Protein AF-A0A6N7L5B5-F1 (afdb_monomer)

InterPro domains:
  IPR046259 Domain of unknown function DUF6292 [PF19809] (56-131)

Mean predicted aligned error: 10.48 Å

Structure (mmCIF, N/CA/C/O backbone):
data_AF-A0A6N7L5B5-F1
#
_entry.id   AF-A0A6N7L5B5-F1
#
loop_
_atom_site.group_PDB
_atom_site.id
_atom_site.type_symbol
_atom_site.label_atom_id
_atom_site.label_alt_id
_atom_site.label_comp_id
_atom_site.label_asym_id
_atom_site.label_entity_id
_atom_site.label_seq_id
_atom_site.pdbx_PDB_ins_code
_atom_site.Cartn_x
_atom_site.Cartn_y
_atom_site.Cartn_z
_atom_site.occupancy
_atom_site.B_iso_or_equiv
_atom_site.auth_seq_id
_atom_site.auth_comp_id
_atom_site.auth_asym_id
_atom_site.auth_atom_id
_atom_site.pdbx_PDB_model_num
ATOM 1 N N . MET A 1 1 ? 23.228 21.258 -22.295 1.00 48.50 1 MET A N 1
ATOM 2 C CA . MET A 1 1 ? 21.874 21.018 -22.836 1.00 48.50 1 MET A CA 1
ATOM 3 C C . MET A 1 1 ? 21.440 19.613 -22.448 1.00 48.50 1 MET A C 1
ATOM 5 O O . MET A 1 1 ? 20.350 19.487 -21.919 1.00 48.50 1 MET A O 1
ATOM 9 N N . ASP A 1 2 ? 22.347 18.637 -22.544 1.00 56.34 2 ASP A N 1
ATOM 10 C CA . ASP A 1 2 ? 22.162 17.243 -22.096 1.00 56.34 2 ASP A CA 1
ATOM 11 C C . ASP A 1 2 ? 21.763 17.099 -20.616 1.00 56.34 2 ASP A C 1
ATOM 13 O O . ASP A 1 2 ? 20.751 16.478 -20.330 1.00 56.34 2 ASP A O 1
ATOM 17 N N . HIS A 1 3 ? 22.407 17.816 -19.684 1.00 57.19 3 HIS A N 1
ATOM 18 C CA . HIS A 1 3 ? 22.020 17.772 -18.259 1.00 57.19 3 HIS A CA 1
ATOM 19 C C . HIS A 1 3 ? 20.550 18.121 -17.965 1.00 57.19 3 HIS A C 1
ATOM 21 O O . HIS A 1 3 ? 19.985 17.610 -17.007 1.00 57.19 3 HIS A O 1
ATOM 27 N N . ALA A 1 4 ? 19.930 18.995 -18.766 1.00 57.44 4 ALA A N 1
ATOM 28 C CA . ALA A 1 4 ? 18.535 19.385 -18.554 1.00 57.44 4 ALA A CA 1
ATOM 29 C C . ALA A 1 4 ? 17.544 18.355 -19.119 1.00 57.44 4 ALA A C 1
ATOM 31 O O . ALA A 1 4 ? 16.391 18.339 -18.705 1.00 57.44 4 ALA A O 1
ATOM 32 N N . VAL A 1 5 ? 17.968 17.529 -20.081 1.00 58.66 5 VAL A N 1
ATOM 33 C CA . VAL A 1 5 ? 17.165 16.413 -20.602 1.00 58.66 5 VAL A CA 1
ATOM 34 C C . VAL A 1 5 ? 17.218 15.256 -19.605 1.00 58.66 5 VAL A C 1
ATOM 36 O O . VAL A 1 5 ? 16.168 14.741 -19.232 1.00 58.66 5 VAL A O 1
ATOM 39 N N . ASP A 1 6 ? 18.407 14.962 -19.078 1.00 65.75 6 ASP A N 1
ATOM 40 C CA . ASP A 1 6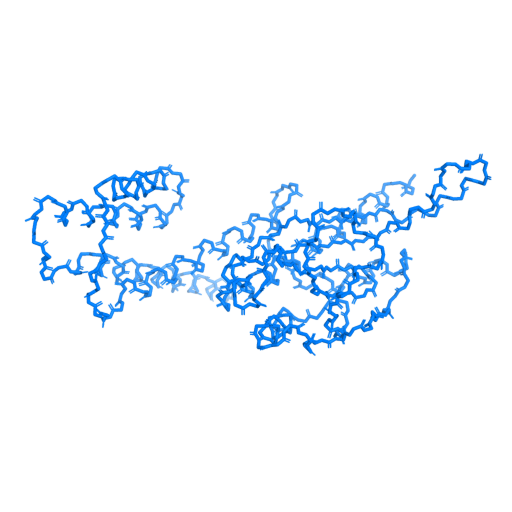 ? 18.630 13.897 -18.096 1.00 65.75 6 ASP A CA 1
ATOM 41 C C . ASP A 1 6 ? 17.861 14.146 -16.784 1.00 65.75 6 ASP A C 1
ATOM 43 O O . ASP A 1 6 ? 17.192 13.251 -16.272 1.00 65.75 6 ASP A O 1
ATOM 47 N N . GLU A 1 7 ? 17.865 15.384 -16.271 1.00 67.88 7 GLU A N 1
ATOM 48 C CA . GLU A 1 7 ? 17.119 15.750 -15.053 1.00 67.88 7 GLU A CA 1
ATOM 49 C C . GLU A 1 7 ? 15.593 15.618 -15.245 1.00 67.88 7 GLU A C 1
ATOM 51 O O . GLU A 1 7 ? 14.856 15.238 -14.331 1.00 67.88 7 GLU A O 1
ATOM 56 N N . VAL A 1 8 ? 15.094 15.905 -16.451 1.00 73.38 8 VAL A N 1
ATOM 57 C CA . VAL A 1 8 ? 13.669 15.753 -16.783 1.00 73.38 8 VAL A CA 1
ATOM 58 C C . VAL A 1 8 ? 13.282 14.278 -16.880 1.00 73.38 8 VAL A C 1
ATOM 60 O O . VAL A 1 8 ? 12.181 13.913 -16.454 1.00 73.38 8 VAL A O 1
ATOM 63 N N . GLU A 1 9 ? 14.158 13.428 -17.413 1.00 78.69 9 GLU A N 1
ATOM 64 C CA . GLU A 1 9 ? 13.944 11.980 -17.473 1.00 78.69 9 GLU A CA 1
ATOM 65 C C . GLU A 1 9 ? 13.972 11.344 -16.080 1.00 78.69 9 GLU A C 1
ATOM 67 O O . GLU A 1 9 ? 13.043 10.606 -15.748 1.00 78.69 9 GLU A O 1
ATOM 72 N N . GLU A 1 10 ? 14.931 11.710 -15.225 1.00 81.44 10 GLU A N 1
ATOM 73 C CA . GLU A 1 10 ? 15.027 11.247 -13.832 1.00 81.44 10 GLU A CA 1
ATOM 74 C C . GLU A 1 10 ? 13.756 11.586 -13.038 1.00 81.44 10 GLU A C 1
ATOM 76 O O . GLU A 1 10 ? 13.106 10.710 -12.455 1.00 81.44 10 GLU A O 1
ATOM 81 N N . GLN A 1 11 ? 13.326 12.851 -13.085 1.00 83.69 11 GLN A N 1
ATOM 82 C CA . GLN A 1 11 ? 12.102 13.292 -12.413 1.00 83.69 11 GLN A CA 1
ATOM 83 C C . GLN A 1 11 ? 10.856 12.598 -12.978 1.00 83.69 11 GLN A C 1
ATOM 85 O O . GLN A 1 11 ? 9.912 12.301 -12.238 1.00 83.69 11 GLN A O 1
ATOM 90 N N . SER A 1 12 ? 10.828 12.328 -14.285 1.00 86.94 12 SER A N 1
ATOM 91 C CA . SER A 1 12 ? 9.723 11.612 -14.930 1.00 86.94 12 SER A CA 1
ATOM 92 C C . SER A 1 12 ? 9.682 10.142 -14.515 1.00 86.94 12 SER A C 1
ATOM 94 O O . SER A 1 12 ? 8.598 9.616 -14.237 1.00 86.94 12 SER A O 1
ATOM 96 N N . LEU A 1 13 ? 10.840 9.495 -14.406 1.00 88.12 13 LEU A N 1
ATOM 97 C CA . LEU A 1 13 ? 10.979 8.115 -13.961 1.00 88.12 13 LEU A CA 1
ATOM 98 C C . LEU A 1 13 ? 10.587 7.972 -12.490 1.00 88.12 13 LEU A C 1
ATOM 100 O O . LEU A 1 13 ? 9.681 7.198 -12.182 1.00 88.12 13 LEU A O 1
ATOM 104 N N . GLN A 1 14 ? 11.153 8.792 -11.599 1.00 89.69 14 GLN A N 1
ATOM 105 C CA . GLN A 1 14 ? 10.792 8.797 -10.178 1.00 89.69 14 GLN A CA 1
ATOM 106 C C . GLN A 1 14 ? 9.287 9.024 -9.989 1.00 89.69 14 GLN A C 1
ATOM 108 O O . GLN A 1 14 ? 8.627 8.344 -9.200 1.00 89.69 14 GLN A O 1
ATOM 113 N N . ARG A 1 15 ? 8.710 9.968 -10.740 1.00 89.88 15 ARG A N 1
ATOM 114 C CA . ARG A 1 15 ? 7.282 10.284 -10.657 1.00 89.88 15 ARG A CA 1
ATOM 115 C C . ARG A 1 15 ? 6.403 9.136 -11.134 1.00 89.88 15 ARG A C 1
ATOM 117 O O . ARG A 1 15 ? 5.449 8.790 -10.439 1.00 89.88 15 ARG A O 1
ATOM 124 N N . THR A 1 16 ? 6.671 8.579 -12.313 1.00 92.25 16 THR A N 1
ATOM 125 C CA . THR A 1 16 ? 5.865 7.481 -12.874 1.00 92.25 16 THR A CA 1
ATOM 126 C C . THR A 1 16 ? 5.987 6.214 -12.034 1.00 92.25 16 THR A C 1
ATOM 128 O O . THR A 1 16 ? 4.963 5.612 -11.703 1.00 92.25 16 THR A O 1
ATOM 131 N N . LEU A 1 17 ? 7.198 5.880 -11.578 1.00 93.69 17 LEU A N 1
ATOM 132 C CA . LEU A 1 17 ? 7.432 4.795 -10.629 1.00 93.69 17 LEU A CA 1
ATOM 133 C C . LEU A 1 17 ? 6.695 5.031 -9.309 1.00 93.69 17 LEU A C 1
ATOM 135 O O . LEU A 1 17 ? 6.039 4.124 -8.806 1.00 93.69 17 LEU A O 1
ATOM 139 N N . GLY A 1 18 ? 6.726 6.251 -8.774 1.00 93.62 18 GLY A N 1
ATOM 140 C CA . GLY A 1 18 ? 6.022 6.594 -7.541 1.00 93.62 18 GLY A CA 1
ATOM 141 C C . GLY A 1 18 ? 4.514 6.361 -7.625 1.00 93.62 18 GLY A C 1
ATOM 142 O O . GLY A 1 18 ? 3.915 5.831 -6.687 1.00 93.62 18 GLY A O 1
ATOM 143 N N . TYR A 1 19 ? 3.890 6.692 -8.759 1.00 94.50 19 TYR A N 1
ATOM 144 C CA . TYR A 1 19 ? 2.472 6.397 -8.989 1.00 94.50 19 TYR A CA 1
ATOM 145 C C . TYR A 1 19 ? 2.194 4.906 -9.183 1.00 94.50 19 TYR A C 1
ATOM 147 O O . TYR A 1 19 ? 1.193 4.409 -8.665 1.00 94.50 19 TYR A O 1
ATOM 155 N N . TYR A 1 20 ? 3.081 4.173 -9.854 1.00 95.81 20 TYR A N 1
ATOM 156 C CA . TYR A 1 20 ? 2.967 2.721 -9.955 1.00 95.81 20 TYR A CA 1
ATOM 157 C C . TYR A 1 20 ? 3.092 2.035 -8.584 1.00 95.81 20 TYR A C 1
ATOM 159 O O . TYR A 1 20 ? 2.220 1.249 -8.208 1.00 95.81 20 TYR A O 1
ATOM 167 N N . ALA A 1 21 ? 4.096 2.401 -7.783 1.00 96.25 21 ALA A N 1
ATOM 168 C CA . ALA A 1 21 ? 4.267 1.929 -6.410 1.00 96.25 21 ALA A CA 1
ATOM 169 C C . ALA A 1 21 ? 3.055 2.285 -5.534 1.00 96.25 21 ALA A C 1
ATOM 171 O O . ALA A 1 21 ? 2.583 1.454 -4.760 1.00 96.25 21 ALA A O 1
ATOM 172 N N . ALA A 1 22 ? 2.484 3.485 -5.698 1.00 94.88 22 ALA A N 1
ATOM 173 C CA . ALA A 1 22 ? 1.239 3.866 -5.036 1.00 94.88 22 ALA A CA 1
ATOM 174 C C . ALA A 1 22 ? 0.050 2.995 -5.472 1.00 94.88 22 ALA A C 1
ATOM 176 O O . ALA A 1 22 ? -0.745 2.603 -4.620 1.00 94.88 22 ALA A O 1
ATOM 177 N N . ALA A 1 23 ? -0.071 2.645 -6.755 1.00 95.38 23 ALA A N 1
ATOM 178 C CA . ALA A 1 23 ? -1.121 1.752 -7.246 1.00 95.38 23 ALA A CA 1
ATOM 179 C C . ALA A 1 23 ? -0.977 0.324 -6.684 1.00 95.38 23 ALA A C 1
ATOM 181 O O . ALA A 1 23 ? -1.969 -0.286 -6.281 1.00 95.38 23 ALA A O 1
ATOM 182 N N . VAL A 1 24 ? 0.254 -0.191 -6.593 1.00 96.88 24 VAL A N 1
ATOM 183 C CA . VAL A 1 24 ? 0.561 -1.467 -5.923 1.00 96.88 24 VAL A CA 1
ATOM 184 C C . VAL A 1 24 ? 0.205 -1.396 -4.438 1.00 96.88 24 VAL A C 1
ATOM 186 O O . VAL A 1 24 ? -0.520 -2.256 -3.940 1.00 96.88 24 VAL A O 1
ATOM 189 N N . ALA A 1 25 ? 0.624 -0.338 -3.740 1.00 95.81 25 ALA A N 1
ATOM 190 C CA . ALA A 1 25 ? 0.310 -0.136 -2.329 1.00 95.81 25 ALA A CA 1
ATOM 191 C C . ALA A 1 25 ? -1.204 -0.069 -2.071 1.00 95.81 25 ALA A C 1
ATOM 193 O O . ALA A 1 25 ? -1.705 -0.675 -1.126 1.00 95.81 25 ALA A O 1
ATOM 194 N N . GLN A 1 26 ? -1.958 0.621 -2.930 1.00 93.75 26 GLN A N 1
ATOM 195 C CA . GLN A 1 26 ? -3.420 0.669 -2.856 1.00 93.75 26 GLN A CA 1
ATOM 196 C C . GLN A 1 26 ? -4.051 -0.716 -3.025 1.00 93.75 26 GLN A C 1
ATOM 198 O O . GLN A 1 26 ? -4.973 -1.061 -2.283 1.00 93.75 26 GLN A O 1
ATOM 203 N N . ALA A 1 27 ? -3.556 -1.512 -3.975 1.00 94.75 27 ALA A N 1
ATOM 204 C CA . ALA A 1 27 ? -4.034 -2.873 -4.188 1.00 94.75 27 ALA A CA 1
ATOM 205 C C . ALA A 1 27 ? -3.749 -3.769 -2.968 1.00 94.75 27 ALA A C 1
ATOM 207 O O . ALA A 1 27 ? -4.625 -4.521 -2.551 1.00 94.75 27 ALA A O 1
ATOM 208 N N . LEU A 1 28 ? -2.581 -3.620 -2.337 1.00 94.81 28 LEU A N 1
ATOM 209 C CA . LEU A 1 28 ? -2.221 -4.340 -1.110 1.00 94.81 28 LEU A CA 1
ATOM 210 C C . LEU A 1 28 ? -3.098 -3.938 0.086 1.00 94.81 28 LEU A C 1
ATOM 212 O O . LEU A 1 28 ? -3.609 -4.806 0.789 1.00 94.81 28 LEU A O 1
ATOM 216 N N . ILE A 1 29 ? -3.356 -2.639 0.280 1.00 92.44 29 ILE A N 1
ATOM 217 C CA . ILE A 1 29 ? -4.238 -2.138 1.355 1.00 92.44 29 ILE A CA 1
ATOM 218 C C . ILE A 1 29 ? -5.662 -2.681 1.202 1.00 92.44 29 ILE A C 1
ATOM 220 O O . ILE A 1 29 ? -6.321 -3.008 2.202 1.00 92.44 29 ILE A O 1
ATOM 224 N N . ARG A 1 30 ? -6.142 -2.775 -0.045 1.00 90.81 30 ARG A N 1
ATOM 225 C CA . ARG A 1 30 ? -7.450 -3.348 -0.373 1.00 90.81 30 ARG A CA 1
ATOM 226 C C . ARG A 1 30 ? -7.544 -4.819 0.044 1.00 90.81 30 ARG A C 1
ATOM 228 O O . ARG A 1 30 ? -8.571 -5.186 0.608 1.00 90.81 30 ARG A O 1
ATOM 235 N N . ASP A 1 31 ? -6.471 -5.588 -0.128 1.00 89.62 31 ASP A N 1
ATOM 236 C CA . ASP A 1 31 ? -6.339 -6.988 0.315 1.00 89.62 31 ASP A CA 1
ATOM 237 C C . ASP A 1 31 ? -5.852 -7.124 1.773 1.00 89.62 31 ASP A C 1
ATOM 239 O O . ASP A 1 31 ? -5.326 -8.150 2.197 1.00 89.62 31 ASP A O 1
ATOM 243 N N . GLU A 1 32 ? -6.064 -6.076 2.575 1.00 88.44 32 GLU A N 1
ATOM 244 C CA . GLU A 1 32 ? -5.794 -6.042 4.019 1.00 88.44 32 GLU A CA 1
ATOM 245 C C . GLU A 1 32 ? -4.316 -6.179 4.412 1.00 88.44 32 GLU A C 1
ATOM 247 O O . GLU A 1 32 ? -3.990 -6.381 5.584 1.00 88.44 32 GLU A O 1
ATOM 252 N N . VAL A 1 33 ? -3.404 -5.977 3.462 1.00 91.06 33 VAL A N 1
ATOM 253 C CA . VAL A 1 33 ? -1.970 -5.895 3.728 1.00 91.06 33 VAL A CA 1
ATOM 254 C C . VAL A 1 33 ? -1.609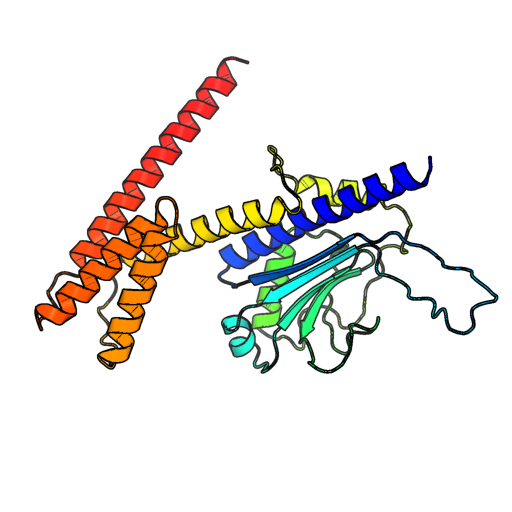 -4.439 4.008 1.00 91.06 33 VAL A C 1
ATOM 256 O O . VAL A 1 33 ? -1.669 -3.574 3.136 1.00 91.06 33 VAL A O 1
ATOM 259 N N . SER A 1 34 ? -1.236 -4.145 5.255 1.00 89.62 34 SER A N 1
ATOM 260 C CA . SER A 1 34 ? -0.704 -2.827 5.612 1.00 89.62 34 SER A CA 1
ATOM 261 C C . SER A 1 34 ? 0.653 -2.628 4.949 1.00 89.62 34 SER A C 1
ATOM 263 O O . SER A 1 34 ? 1.520 -3.488 5.089 1.00 89.62 34 SER A O 1
ATOM 265 N N . VAL A 1 35 ? 0.849 -1.486 4.295 1.00 92.12 35 VAL A N 1
ATOM 266 C CA . VAL A 1 35 ? 2.098 -1.156 3.601 1.00 92.12 35 VAL A CA 1
ATOM 267 C C . VAL A 1 35 ? 2.483 0.307 3.774 1.00 92.12 35 VAL A C 1
ATOM 269 O O . VAL A 1 35 ? 1.620 1.176 3.923 1.00 92.12 35 VAL A O 1
ATOM 272 N N . GLU A 1 36 ? 3.782 0.567 3.711 1.00 90.44 36 GLU A N 1
ATOM 273 C CA . GLU A 1 36 ? 4.383 1.897 3.700 1.00 90.44 36 GLU A CA 1
ATOM 274 C C . GLU A 1 36 ? 5.357 1.996 2.527 1.00 90.44 36 GLU A C 1
ATOM 276 O O . GLU A 1 36 ? 6.193 1.117 2.352 1.00 90.44 36 GLU A O 1
ATOM 281 N N . ILE A 1 37 ? 5.257 3.058 1.723 1.00 89.06 37 ILE A N 1
ATOM 282 C CA . ILE A 1 37 ? 6.273 3.355 0.708 1.00 89.06 37 ILE A CA 1
ATOM 283 C C . ILE A 1 37 ? 7.440 4.029 1.424 1.00 89.06 37 ILE A C 1
ATOM 285 O O . ILE A 1 37 ? 7.312 5.180 1.841 1.00 89.06 37 ILE A O 1
ATOM 289 N N . ALA A 1 38 ? 8.548 3.309 1.557 1.00 86.44 38 ALA A N 1
ATOM 290 C CA . ALA A 1 38 ? 9.758 3.799 2.203 1.00 86.44 38 ALA A CA 1
ATOM 291 C C . ALA A 1 38 ? 10.587 4.652 1.245 1.00 86.44 38 ALA A C 1
ATOM 293 O O . ALA A 1 38 ? 11.037 5.746 1.585 1.00 86.44 38 ALA A O 1
ATOM 294 N N . GLU A 1 39 ? 10.735 4.161 0.018 1.00 86.12 39 GLU A N 1
ATOM 295 C CA . GLU A 1 39 ? 11.677 4.704 -0.944 1.00 86.12 39 GLU A CA 1
ATOM 296 C C . GLU A 1 39 ? 11.096 4.642 -2.356 1.00 86.12 39 GLU A C 1
ATOM 298 O O . GLU A 1 39 ? 10.446 3.666 -2.731 1.00 86.12 39 GLU A O 1
ATOM 303 N N . VAL A 1 40 ? 11.305 5.718 -3.114 1.00 87.75 40 VAL A N 1
ATOM 304 C CA . VAL A 1 40 ? 11.090 5.791 -4.563 1.00 87.75 40 VAL A CA 1
ATOM 305 C C . VAL A 1 40 ? 12.155 6.728 -5.105 1.00 87.75 40 VAL A C 1
ATOM 307 O O . VAL A 1 40 ? 12.112 7.939 -4.852 1.00 87.75 40 VAL A O 1
ATOM 310 N N . GLU A 1 41 ? 13.089 6.170 -5.854 1.00 85.06 41 GLU A N 1
ATOM 311 C CA . GLU A 1 41 ? 14.216 6.891 -6.427 1.00 85.06 41 GLU A CA 1
ATOM 312 C C . GLU A 1 41 ? 14.302 6.598 -7.922 1.00 85.06 41 GLU A C 1
ATOM 314 O O . GLU A 1 41 ? 14.059 5.476 -8.365 1.00 85.06 41 GLU A O 1
ATOM 319 N N . GLY A 1 42 ? 14.590 7.643 -8.690 1.00 76.25 42 GLY A N 1
ATOM 320 C CA . GLY A 1 42 ? 15.119 7.535 -10.040 1.00 76.25 42 GLY A CA 1
ATOM 321 C C . GLY A 1 42 ? 16.518 8.124 -9.976 1.00 76.25 42 GLY A C 1
ATOM 322 O O . GLY A 1 42 ? 16.680 9.194 -9.399 1.00 76.25 42 GLY A O 1
ATOM 323 N N . HIS A 1 43 ? 17.497 7.407 -10.503 1.00 71.31 43 HIS A N 1
ATOM 324 C CA . HIS A 1 43 ? 18.890 7.819 -10.553 1.00 71.31 43 HIS A CA 1
ATOM 325 C C . HIS A 1 43 ? 19.311 7.967 -12.004 1.00 71.31 43 HIS A C 1
ATOM 327 O O . HIS A 1 43 ? 18.896 7.202 -12.880 1.00 71.31 43 HIS A O 1
ATOM 333 N N . ARG A 1 44 ? 20.189 8.933 -12.258 1.00 64.25 44 ARG A N 1
ATOM 334 C CA . ARG A 1 44 ? 20.924 8.972 -13.514 1.00 64.25 44 ARG A CA 1
ATOM 335 C C . ARG A 1 44 ? 21.849 7.758 -13.567 1.00 64.25 44 ARG A C 1
ATOM 337 O O . ARG A 1 44 ? 22.628 7.534 -12.648 1.00 64.25 44 ARG A O 1
ATOM 344 N N . PHE A 1 45 ? 21.800 7.010 -14.664 1.00 60.56 45 PHE A N 1
ATOM 345 C CA . PHE A 1 45 ? 22.837 6.026 -14.941 1.00 60.56 45 PHE A CA 1
ATOM 346 C C . PHE A 1 45 ? 24.093 6.770 -15.415 1.00 60.56 45 PHE A C 1
ATOM 348 O O . PHE A 1 45 ? 24.103 7.342 -16.507 1.00 60.56 45 PHE A O 1
ATOM 355 N N . THR A 1 46 ? 25.123 6.820 -14.577 1.00 53.88 46 THR A N 1
ATOM 356 C CA . THR A 1 46 ? 26.465 7.273 -14.955 1.00 53.88 46 THR A CA 1
ATOM 357 C C . THR A 1 46 ? 27.414 6.092 -14.849 1.00 53.88 46 THR A C 1
ATOM 359 O O . THR A 1 46 ? 27.674 5.600 -13.755 1.00 53.88 46 THR A O 1
ATOM 362 N N . GLU A 1 47 ? 27.935 5.640 -15.988 1.00 53.94 47 GLU A N 1
ATOM 363 C CA . GLU A 1 47 ? 29.194 4.901 -16.011 1.00 53.94 47 GLU A CA 1
ATOM 364 C C . GLU A 1 47 ? 30.276 5.929 -15.661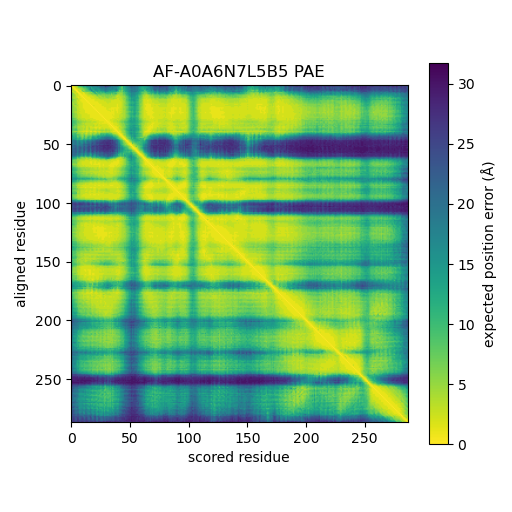 1.00 53.94 47 GLU A C 1
ATOM 366 O O . GLU A 1 47 ? 30.748 6.648 -16.541 1.00 53.94 47 GLU A O 1
ATOM 371 N N . ASP A 1 48 ? 30.591 6.110 -14.375 1.00 47.78 48 ASP A N 1
ATOM 372 C CA . ASP A 1 48 ? 31.764 6.901 -13.992 1.00 47.78 48 ASP A CA 1
ATOM 373 C C . ASP A 1 48 ? 33.015 6.113 -14.413 1.00 47.78 48 ASP A C 1
ATOM 375 O O . ASP A 1 48 ? 33.592 5.333 -13.660 1.00 47.78 48 ASP A O 1
ATOM 379 N N . GLU A 1 49 ? 33.410 6.288 -15.673 1.00 46.22 49 GLU A N 1
ATOM 380 C CA . GLU A 1 49 ? 34.734 5.946 -16.177 1.00 46.22 49 GLU A CA 1
ATOM 381 C C . GLU A 1 49 ? 35.708 7.070 -15.781 1.00 46.22 49 GLU A C 1
ATOM 383 O O . GLU A 1 49 ? 36.176 7.815 -16.643 1.00 46.22 49 GLU A O 1
ATOM 388 N N . ASP A 1 50 ? 36.012 7.236 -14.489 1.00 50.97 50 ASP A N 1
ATOM 389 C CA . ASP A 1 50 ? 37.252 7.926 -14.108 1.00 50.97 50 ASP A CA 1
ATOM 390 C C . ASP A 1 50 ? 38.347 6.869 -13.890 1.00 50.97 50 ASP A C 1
ATOM 392 O O . ASP A 1 50 ? 38.426 6.266 -12.817 1.00 50.97 50 ASP A O 1
ATOM 396 N N . PRO A 1 51 ? 39.170 6.567 -14.913 1.00 51.72 51 PRO A N 1
ATOM 397 C CA . PRO A 1 51 ? 40.188 5.525 -14.823 1.00 51.72 51 PRO A CA 1
ATOM 398 C C . PRO A 1 51 ? 41.319 5.857 -13.834 1.00 51.72 51 PRO A C 1
ATOM 400 O O . PRO A 1 51 ? 42.135 4.974 -13.565 1.00 51.72 51 PRO A O 1
ATOM 403 N N . ASP A 1 52 ? 41.383 7.089 -13.311 1.00 57.09 52 ASP A N 1
ATOM 404 C CA . ASP A 1 52 ? 42.430 7.551 -12.392 1.00 57.09 52 ASP A CA 1
ATOM 405 C C . ASP A 1 52 ? 41.987 7.578 -10.910 1.00 57.09 52 ASP A C 1
ATOM 407 O O . ASP A 1 52 ? 42.823 7.819 -10.031 1.00 57.09 52 ASP A O 1
ATOM 411 N N . ASP A 1 53 ? 40.714 7.300 -10.596 1.00 54.50 53 ASP A N 1
ATOM 412 C CA . ASP A 1 53 ? 40.218 7.244 -9.215 1.00 54.50 53 ASP A CA 1
ATOM 413 C C . ASP A 1 53 ? 40.113 5.789 -8.716 1.00 54.50 53 ASP A C 1
ATOM 415 O O . ASP A 1 53 ? 39.077 5.137 -8.815 1.00 54.50 53 ASP A O 1
ATOM 419 N N . GLU A 1 54 ? 41.198 5.270 -8.123 1.00 48.34 54 GLU A N 1
ATOM 420 C CA . GLU A 1 54 ? 41.245 3.941 -7.473 1.00 48.34 54 GLU A CA 1
ATOM 421 C C . GLU A 1 54 ? 40.273 3.798 -6.275 1.00 48.34 54 GLU A C 1
ATOM 423 O O . GLU A 1 54 ? 40.135 2.707 -5.714 1.00 48.34 54 GLU A O 1
ATOM 428 N N . THR A 1 55 ? 39.602 4.882 -5.867 1.00 47.38 55 THR A N 1
ATOM 429 C CA . THR A 1 55 ? 38.546 4.898 -4.843 1.00 47.38 55 THR A CA 1
ATOM 430 C C . THR A 1 55 ? 37.135 5.049 -5.407 1.00 47.38 55 THR A C 1
ATOM 432 O O . THR A 1 55 ? 36.179 4.845 -4.654 1.00 47.38 55 THR A O 1
ATOM 435 N N . SER A 1 56 ? 36.993 5.334 -6.705 1.00 42.66 56 SER A N 1
ATOM 436 C CA . SER A 1 56 ? 35.716 5.277 -7.411 1.00 42.66 56 SER A CA 1
ATOM 437 C C . SER A 1 56 ? 35.361 3.810 -7.636 1.00 42.66 56 SER A C 1
ATOM 439 O O . SER A 1 56 ? 35.691 3.179 -8.642 1.00 42.66 56 SER A O 1
ATOM 441 N N . LEU A 1 57 ? 34.737 3.207 -6.625 1.00 41.69 57 LEU A N 1
ATOM 442 C CA . LEU A 1 57 ? 33.972 1.993 -6.850 1.00 41.69 57 LEU A CA 1
ATOM 443 C C . LEU A 1 57 ? 32.940 2.345 -7.921 1.00 41.69 57 LEU A C 1
ATOM 445 O O . LEU A 1 57 ? 32.205 3.314 -7.754 1.00 41.69 57 LEU A O 1
ATOM 449 N N . ILE A 1 58 ? 32.902 1.565 -9.002 1.00 42.97 58 ILE A N 1
ATOM 450 C CA . ILE A 1 58 ? 31.797 1.563 -9.961 1.00 42.97 58 ILE A CA 1
ATOM 451 C C . ILE A 1 58 ? 30.548 1.190 -9.152 1.00 42.97 58 ILE A C 1
ATOM 453 O O . ILE A 1 58 ? 30.201 0.017 -9.020 1.00 42.97 58 ILE A O 1
ATOM 457 N N . GLU A 1 59 ? 29.920 2.169 -8.509 1.00 45.00 59 GLU A N 1
ATOM 458 C CA . GLU A 1 59 ? 28.630 2.001 -7.872 1.00 45.00 59 GLU A CA 1
ATOM 459 C C . GLU A 1 59 ? 27.647 1.922 -9.035 1.00 45.00 59 GLU A C 1
ATOM 461 O O . GLU A 1 59 ? 27.245 2.927 -9.617 1.00 45.00 59 GLU A O 1
ATOM 466 N N . VAL A 1 60 ? 27.335 0.695 -9.457 1.00 46.16 60 VAL A N 1
ATOM 467 C CA . VAL A 1 60 ? 26.254 0.426 -10.403 1.00 46.16 60 VAL A CA 1
ATOM 468 C C . VAL A 1 60 ? 24.963 0.825 -9.695 1.00 46.16 60 VAL A C 1
ATOM 470 O O . VAL A 1 60 ? 24.316 0.029 -9.017 1.00 46.16 60 VAL A O 1
ATOM 473 N N . PHE A 1 61 ? 24.621 2.106 -9.779 1.00 55.28 61 PHE A N 1
ATOM 474 C CA . PHE A 1 61 ? 23.386 2.618 -9.221 1.00 55.28 61 PHE A CA 1
ATOM 475 C C . PHE A 1 61 ? 22.217 2.011 -9.995 1.00 55.28 61 PHE A C 1
ATOM 477 O O . PHE A 1 61 ? 22.145 2.080 -11.227 1.00 55.28 61 PHE A O 1
ATOM 484 N N . GLU A 1 62 ? 21.278 1.407 -9.269 1.00 66.81 62 GLU A N 1
ATOM 485 C CA . GLU A 1 62 ? 19.990 1.018 -9.830 1.00 66.81 62 GLU A CA 1
ATOM 486 C C . GLU A 1 62 ? 19.314 2.276 -10.400 1.00 66.81 62 GLU A C 1
ATOM 488 O O . GLU A 1 62 ? 18.929 3.170 -9.653 1.00 66.81 62 GLU A O 1
ATOM 493 N N . GLU A 1 63 ? 19.157 2.347 -11.726 1.00 77.38 63 GLU A N 1
ATOM 494 C CA . GLU A 1 63 ? 18.572 3.500 -12.442 1.00 77.38 63 GLU A CA 1
ATOM 495 C C . GLU A 1 63 ? 17.217 3.942 -11.866 1.00 77.38 63 GLU A C 1
ATOM 497 O O . GLU A 1 63 ? 16.845 5.110 -11.924 1.00 77.38 63 GLU A O 1
ATOM 502 N N . ALA A 1 64 ? 16.457 3.014 -11.291 1.00 85.06 64 ALA A N 1
ATOM 503 C CA . ALA A 1 64 ? 15.329 3.352 -10.446 1.00 85.06 64 ALA A CA 1
ATOM 504 C C . ALA A 1 64 ? 15.014 2.215 -9.483 1.00 85.06 64 ALA A C 1
ATOM 506 O O . ALA A 1 64 ? 15.081 1.039 -9.861 1.00 85.06 64 ALA A O 1
ATOM 507 N N . LYS A 1 65 ? 14.588 2.588 -8.276 1.00 90.06 65 LYS A N 1
ATOM 508 C CA . LYS A 1 65 ? 14.178 1.653 -7.231 1.00 90.06 65 LYS A CA 1
ATOM 509 C C . LYS A 1 65 ? 12.956 2.134 -6.466 1.00 90.06 65 LYS A C 1
ATOM 511 O O . LYS A 1 65 ? 12.727 3.335 -6.296 1.00 90.06 65 LYS A O 1
ATOM 516 N N . ALA A 1 66 ? 12.166 1.185 -5.983 1.00 91.94 66 ALA A N 1
ATOM 517 C CA . ALA A 1 66 ? 11.102 1.453 -5.027 1.00 91.94 66 ALA A CA 1
ATOM 518 C C . ALA A 1 66 ? 11.071 0.386 -3.935 1.00 91.94 66 ALA A C 1
ATOM 520 O O . ALA A 1 66 ? 11.226 -0.799 -4.217 1.00 91.94 66 ALA A O 1
ATOM 521 N N . VAL A 1 67 ? 10.813 0.804 -2.696 1.00 93.19 67 VAL A N 1
ATOM 522 C CA . VAL A 1 67 ? 10.723 -0.091 -1.538 1.00 93.19 67 VAL A CA 1
ATOM 523 C C . VAL A 1 67 ? 9.408 0.136 -0.806 1.00 93.19 67 VAL A C 1
ATOM 525 O O . VAL A 1 67 ? 9.062 1.263 -0.435 1.00 93.19 67 VAL A O 1
ATOM 528 N N . LEU A 1 68 ? 8.670 -0.953 -0.584 1.00 95.06 68 LEU A N 1
ATOM 529 C CA . LEU A 1 68 ? 7.456 -0.980 0.219 1.00 95.06 68 LEU A CA 1
ATOM 530 C C . LEU A 1 68 ? 7.654 -1.887 1.423 1.00 95.06 68 LEU A C 1
ATOM 532 O O . LEU A 1 68 ? 7.766 -3.102 1.275 1.00 95.06 68 LEU A O 1
ATOM 536 N N . TYR A 1 69 ? 7.595 -1.322 2.621 1.00 93.81 69 TYR A N 1
ATOM 537 C CA . TYR A 1 69 ? 7.574 -2.124 3.830 1.00 93.81 69 TYR A CA 1
ATOM 538 C C . TYR A 1 69 ? 6.198 -2.727 4.064 1.00 93.81 69 TYR A C 1
ATOM 540 O O . TYR A 1 69 ? 5.180 -2.031 4.052 1.00 93.81 69 TYR A O 1
ATOM 548 N N . LEU A 1 70 ? 6.180 -4.029 4.332 1.00 93.44 70 LEU A N 1
ATOM 549 C CA . LEU A 1 70 ? 4.991 -4.765 4.721 1.00 93.44 70 LEU A CA 1
ATOM 550 C C . LEU A 1 70 ? 4.814 -4.669 6.244 1.00 93.44 70 LEU A C 1
ATOM 552 O O . LEU A 1 70 ? 5.764 -4.740 7.026 1.00 93.44 70 LEU A O 1
ATOM 556 N N . GLY A 1 71 ? 3.575 -4.466 6.685 1.00 89.69 71 GLY A N 1
ATOM 557 C CA . GLY A 1 71 ? 3.265 -4.183 8.083 1.00 89.69 71 GLY A CA 1
ATOM 558 C C . GLY A 1 71 ? 3.556 -5.350 9.031 1.00 89.69 71 GLY A C 1
ATOM 559 O O . GLY A 1 71 ? 3.634 -6.512 8.639 1.00 89.69 71 GLY A O 1
ATOM 560 N N . ARG A 1 72 ? 3.617 -5.056 10.335 1.00 87.56 72 ARG A N 1
ATOM 561 C CA . ARG A 1 72 ? 3.919 -6.051 11.387 1.00 87.56 72 ARG A CA 1
ATOM 562 C C . ARG A 1 72 ? 2.981 -7.260 11.407 1.00 87.56 72 ARG A C 1
ATOM 564 O O . ARG A 1 72 ? 3.376 -8.336 11.839 1.00 87.56 72 ARG A O 1
ATOM 571 N N . GLU A 1 73 ? 1.731 -7.093 10.982 1.00 87.56 73 GLU A N 1
ATOM 572 C CA . GLU A 1 73 ? 0.787 -8.209 10.845 1.00 87.56 73 GLU A CA 1
ATOM 573 C C . GLU A 1 73 ? 1.276 -9.229 9.814 1.00 87.56 73 GLU A C 1
ATOM 575 O O . GLU A 1 73 ? 1.263 -10.427 10.086 1.00 87.56 73 GLU A O 1
ATOM 580 N N . PHE A 1 74 ? 1.768 -8.749 8.671 1.00 90.44 74 PHE A N 1
ATOM 581 C CA . PHE A 1 74 ? 2.363 -9.592 7.644 1.00 90.44 74 PHE A CA 1
ATOM 582 C C . PHE A 1 74 ? 3.594 -10.311 8.200 1.00 90.44 74 PHE A C 1
ATOM 584 O O . PHE A 1 74 ? 3.654 -11.534 8.135 1.00 90.44 74 PHE A O 1
ATOM 591 N N . ALA A 1 75 ? 4.511 -9.567 8.835 1.00 89.56 75 ALA A N 1
ATOM 592 C CA . ALA A 1 75 ? 5.729 -10.114 9.439 1.00 89.56 75 ALA A CA 1
ATOM 593 C C . ALA A 1 75 ? 5.446 -11.275 10.405 1.00 89.56 75 ALA A C 1
ATOM 595 O O . ALA A 1 75 ? 6.048 -12.344 10.312 1.00 89.56 75 ALA A O 1
ATOM 596 N N . ARG A 1 76 ? 4.447 -11.101 11.282 1.00 88.44 76 ARG A N 1
ATOM 597 C CA . ARG A 1 76 ? 4.007 -12.148 12.213 1.00 88.44 76 ARG A CA 1
ATOM 598 C C . ARG A 1 76 ? 3.478 -13.392 11.504 1.00 88.44 76 ARG A C 1
ATOM 600 O O . ARG A 1 76 ? 3.757 -14.493 11.964 1.00 88.44 76 ARG A O 1
ATOM 607 N N . ARG A 1 77 ? 2.721 -13.232 10.415 1.00 88.19 77 ARG A N 1
ATOM 608 C CA . ARG A 1 77 ? 2.136 -14.359 9.667 1.00 88.19 77 ARG A CA 1
ATOM 609 C C . ARG A 1 77 ? 3.185 -15.165 8.913 1.00 88.19 77 ARG A C 1
ATOM 611 O O . ARG A 1 77 ? 3.097 -16.384 8.909 1.00 88.19 77 ARG A O 1
ATOM 618 N N . VAL A 1 78 ? 4.185 -14.499 8.340 1.00 87.50 78 VAL A N 1
ATOM 619 C CA . VAL A 1 78 ? 5.306 -15.177 7.665 1.00 87.50 78 VAL A CA 1
ATOM 620 C C . VAL A 1 78 ? 6.398 -15.648 8.633 1.00 87.50 78 VAL A C 1
ATOM 622 O O . VAL A 1 78 ? 7.353 -16.291 8.212 1.00 87.50 78 VAL A O 1
ATOM 625 N N . GLY A 1 79 ? 6.273 -15.342 9.929 1.00 84.56 79 GLY A N 1
ATOM 626 C CA . GLY A 1 79 ? 7.205 -15.785 10.964 1.00 84.56 79 GLY A CA 1
ATOM 627 C C . GLY A 1 79 ? 8.553 -15.056 10.975 1.00 84.56 79 GLY A C 1
ATOM 628 O O . GLY A 1 79 ? 9.512 -15.590 11.530 1.00 84.56 79 GLY A O 1
ATOM 629 N N . CYS A 1 80 ? 8.653 -13.855 10.394 1.00 82.19 80 CYS A N 1
ATOM 630 C CA . CYS A 1 80 ? 9.886 -13.066 10.406 1.00 82.19 80 CYS A CA 1
ATOM 631 C C . CYS A 1 80 ? 9.906 -12.066 11.577 1.00 82.19 80 CYS A C 1
ATOM 633 O O . CYS A 1 80 ? 8.891 -11.459 11.924 1.00 82.19 80 CYS A O 1
ATOM 635 N N . GLN A 1 81 ? 11.074 -11.909 12.214 1.00 79.94 81 GLN A N 1
ATOM 636 C CA . GLN A 1 81 ? 11.277 -10.921 13.288 1.00 79.94 81 GLN A CA 1
ATOM 637 C C . GLN A 1 81 ? 11.648 -9.535 12.750 1.00 79.94 81 GLN A C 1
ATOM 639 O O . GLN A 1 81 ? 11.330 -8.524 13.371 1.00 79.94 81 GLN A O 1
ATOM 644 N N . GLN A 1 82 ? 12.304 -9.515 11.595 1.00 84.19 82 GLN A N 1
ATOM 645 C CA . GLN A 1 82 ? 12.696 -8.328 10.843 1.00 84.19 82 GLN A CA 1
ATOM 646 C C . GLN A 1 82 ? 11.551 -7.810 9.969 1.00 84.19 82 GLN A C 1
ATOM 648 O O . GLN A 1 82 ? 10.543 -8.502 9.785 1.00 84.19 82 GLN A O 1
ATOM 653 N N . GLN A 1 83 ? 11.703 -6.592 9.442 1.00 87.44 83 GLN A N 1
ATOM 654 C CA . GLN A 1 83 ? 10.688 -5.946 8.618 1.00 87.44 83 GLN A CA 1
ATOM 655 C C . GLN A 1 83 ? 10.708 -6.526 7.190 1.00 87.44 83 GLN A C 1
ATOM 657 O O . GLN A 1 83 ? 11.688 -6.358 6.467 1.00 87.44 83 GLN A O 1
ATOM 662 N N . PRO A 1 84 ? 9.643 -7.227 6.763 1.00 91.44 84 PRO A N 1
ATOM 663 C CA . PRO A 1 84 ? 9.536 -7.701 5.394 1.00 91.44 84 PRO A CA 1
ATOM 664 C C . PRO A 1 84 ? 9.260 -6.534 4.449 1.00 91.44 84 PRO A C 1
ATOM 666 O O . PRO A 1 84 ? 8.498 -5.620 4.780 1.00 91.44 84 PRO A O 1
ATOM 669 N N . ALA A 1 85 ? 9.821 -6.601 3.249 1.00 92.88 85 ALA A N 1
ATOM 670 C CA . ALA A 1 85 ? 9.709 -5.559 2.246 1.00 92.88 85 ALA A CA 1
ATOM 671 C C . ALA A 1 85 ? 9.488 -6.140 0.846 1.00 92.88 85 ALA A C 1
ATOM 673 O O . ALA A 1 85 ? 9.851 -7.279 0.544 1.00 92.88 85 ALA A O 1
ATOM 674 N N . LEU A 1 86 ? 8.881 -5.329 -0.014 1.00 95.44 86 LEU A N 1
ATOM 675 C CA . LEU A 1 86 ? 8.907 -5.509 -1.455 1.00 95.44 86 LEU A CA 1
ATOM 676 C C . LEU A 1 86 ? 9.856 -4.479 -2.046 1.00 95.44 86 LEU A C 1
ATOM 678 O O . LEU A 1 86 ? 9.656 -3.281 -1.849 1.00 95.44 86 LEU A O 1
ATOM 682 N N . GLY A 1 87 ? 10.853 -4.952 -2.776 1.00 93.69 87 GLY A N 1
ATOM 683 C CA . GLY A 1 87 ? 11.704 -4.127 -3.612 1.00 93.69 87 GLY A CA 1
ATOM 684 C C . GLY A 1 87 ? 11.227 -4.185 -5.055 1.00 93.69 87 GLY A C 1
ATOM 685 O O . GLY A 1 87 ? 10.661 -5.182 -5.507 1.00 93.69 87 GLY A O 1
ATOM 686 N N . TRP A 1 88 ? 11.447 -3.104 -5.777 1.00 94.50 88 TRP A N 1
ATOM 687 C CA . TRP A 1 88 ? 11.334 -3.047 -7.220 1.00 94.50 88 TRP A CA 1
ATOM 688 C C . TRP A 1 88 ? 12.593 -2.406 -7.758 1.00 94.50 88 TRP A C 1
ATOM 690 O O . TRP A 1 88 ? 12.964 -1.340 -7.271 1.00 94.50 88 TRP A O 1
ATOM 700 N N . ASP A 1 89 ? 13.195 -3.016 -8.771 1.00 89.56 89 ASP A N 1
ATOM 701 C CA . ASP A 1 89 ? 14.287 -2.403 -9.517 1.00 89.56 89 ASP A CA 1
ATOM 702 C C . ASP A 1 89 ? 13.968 -2.316 -11.012 1.00 89.56 89 ASP A C 1
ATOM 704 O O . ASP A 1 89 ? 13.182 -3.096 -11.571 1.00 89.56 89 ASP A O 1
ATOM 708 N N . GLY A 1 90 ? 14.602 -1.345 -11.666 1.00 88.69 90 GLY A N 1
ATOM 709 C CA . GLY A 1 90 ? 14.384 -1.044 -13.073 1.00 88.69 90 GLY A CA 1
ATOM 710 C C . GLY A 1 90 ? 14.738 -2.172 -14.045 1.00 88.69 90 GLY A C 1
ATOM 711 O O . GLY A 1 90 ? 14.255 -2.129 -15.173 1.00 88.69 90 GLY A O 1
ATOM 712 N N . GLN A 1 91 ? 15.534 -3.170 -13.656 1.00 89.31 91 GLN A N 1
ATOM 713 C CA . GLN A 1 91 ? 16.029 -4.240 -14.534 1.00 89.31 91 GLN A CA 1
ATOM 714 C C . GLN A 1 91 ? 15.236 -5.547 -14.395 1.00 89.31 91 GLN A C 1
ATOM 716 O O . GLN A 1 91 ? 15.070 -6.288 -15.369 1.00 89.31 91 GLN A O 1
ATOM 721 N N . SER A 1 92 ? 14.721 -5.812 -13.198 1.00 90.69 92 SER A N 1
ATOM 722 C CA . SER A 1 92 ? 14.274 -7.135 -12.746 1.00 90.69 92 SER A CA 1
ATOM 723 C C . SER A 1 92 ? 12.861 -7.117 -12.154 1.00 90.69 92 SER A C 1
ATOM 725 O O . SER A 1 92 ? 12.240 -8.168 -11.984 1.00 90.69 92 SER A O 1
ATOM 727 N N . GLY A 1 93 ? 12.301 -5.930 -11.904 1.00 93.75 93 GLY A N 1
ATOM 728 C CA . GLY A 1 93 ? 10.942 -5.763 -11.402 1.00 93.75 93 GLY A CA 1
ATOM 729 C C . GLY A 1 93 ? 10.818 -6.078 -9.911 1.00 93.75 93 GLY A C 1
ATOM 730 O O . GLY A 1 93 ? 11.717 -5.786 -9.130 1.00 93.75 93 GLY A O 1
ATOM 731 N N . TRP A 1 94 ? 9.672 -6.636 -9.507 1.00 96.25 94 TRP A N 1
ATOM 732 C CA . TRP A 1 94 ? 9.342 -6.853 -8.094 1.00 96.25 94 TRP A CA 1
ATOM 733 C C . TRP A 1 94 ? 10.017 -8.081 -7.483 1.00 96.25 94 TRP A C 1
ATOM 735 O O . TRP A 1 94 ? 9.958 -9.188 -8.031 1.00 96.25 94 TRP A O 1
ATOM 745 N N . TYR A 1 95 ? 10.515 -7.898 -6.266 1.00 94.94 95 TYR A N 1
ATOM 746 C CA . TYR A 1 95 ? 11.012 -8.948 -5.395 1.00 94.94 95 TYR A CA 1
ATOM 747 C C . TYR A 1 95 ? 10.595 -8.723 -3.945 1.00 94.94 95 TYR A C 1
ATOM 749 O O . TYR A 1 95 ? 10.301 -7.614 -3.513 1.00 94.94 95 TYR A O 1
ATOM 757 N N . TYR A 1 96 ? 10.556 -9.806 -3.187 1.00 94.62 96 TYR A N 1
ATOM 758 C CA . TYR A 1 96 ? 10.368 -9.818 -1.749 1.00 94.62 96 TYR A CA 1
ATOM 759 C C . TYR A 1 96 ? 11.696 -10.073 -1.061 1.00 94.62 96 TYR A C 1
ATOM 761 O O . TYR A 1 96 ? 12.459 -10.943 -1.483 1.00 94.62 96 TYR A O 1
ATOM 769 N N . PHE A 1 97 ? 11.933 -9.359 0.027 1.00 91.00 97 PHE A N 1
ATOM 770 C CA . PHE A 1 97 ? 13.066 -9.588 0.900 1.00 91.00 97 PHE A CA 1
ATOM 771 C C . PHE A 1 97 ? 12.702 -9.292 2.353 1.00 91.00 97 PHE A C 1
ATOM 773 O O . PHE A 1 97 ? 11.649 -8.729 2.662 1.00 91.00 97 PHE A O 1
ATOM 780 N N . VAL A 1 98 ? 13.579 -9.708 3.257 1.00 88.19 98 VAL A N 1
ATOM 781 C CA . VAL A 1 98 ? 13.501 -9.359 4.671 1.00 88.19 98 VAL A CA 1
ATOM 782 C C . VAL A 1 98 ? 14.693 -8.466 4.954 1.00 88.19 98 VAL A C 1
ATOM 784 O O . VAL A 1 98 ? 15.825 -8.887 4.732 1.00 88.19 98 VAL A O 1
ATOM 787 N N . ASP A 1 99 ? 14.422 -7.232 5.370 1.00 74.81 99 ASP A N 1
ATOM 788 C CA . ASP A 1 99 ? 15.467 -6.251 5.633 1.00 74.81 99 ASP A CA 1
ATOM 789 C C . ASP A 1 99 ? 16.321 -6.716 6.822 1.00 74.81 99 ASP A C 1
ATOM 791 O O . ASP A 1 99 ? 15.808 -6.937 7.924 1.00 74.81 99 ASP A O 1
ATOM 795 N N . SER A 1 100 ? 17.610 -6.948 6.586 1.00 65.81 100 SER A N 1
ATOM 796 C CA . SER A 1 100 ? 18.560 -7.323 7.629 1.00 65.81 100 SER A CA 1
ATOM 797 C C . SER A 1 100 ? 19.331 -6.080 8.051 1.00 65.81 100 SER A C 1
ATOM 799 O O . SER A 1 100 ? 20.054 -5.524 7.230 1.00 65.81 100 SER A O 1
ATOM 801 N N . ASP A 1 101 ? 19.224 -5.712 9.330 1.00 54.56 101 ASP A N 1
ATOM 802 C CA . ASP A 1 101 ? 19.744 -4.477 9.954 1.00 54.56 101 ASP A CA 1
ATOM 803 C C . ASP A 1 101 ? 21.238 -4.124 9.708 1.00 54.56 101 ASP A C 1
ATOM 805 O O . ASP A 1 101 ? 21.671 -3.065 10.149 1.00 54.56 101 ASP A O 1
ATOM 809 N N . ASP A 1 102 ? 22.043 -4.944 9.018 1.00 44.28 102 ASP A N 1
ATOM 810 C CA . ASP A 1 102 ? 23.512 -4.816 8.991 1.00 44.28 102 ASP A CA 1
ATOM 811 C C . ASP A 1 102 ? 24.182 -4.788 7.602 1.00 44.28 102 ASP A C 1
ATOM 813 O O . ASP A 1 102 ? 25.411 -4.763 7.516 1.00 44.28 102 ASP A O 1
ATOM 817 N N . THR A 1 103 ? 23.437 -4.730 6.498 1.00 43.22 103 THR A N 1
ATOM 818 C CA . THR A 1 103 ? 24.055 -4.570 5.169 1.00 43.22 103 THR A CA 1
ATOM 819 C C .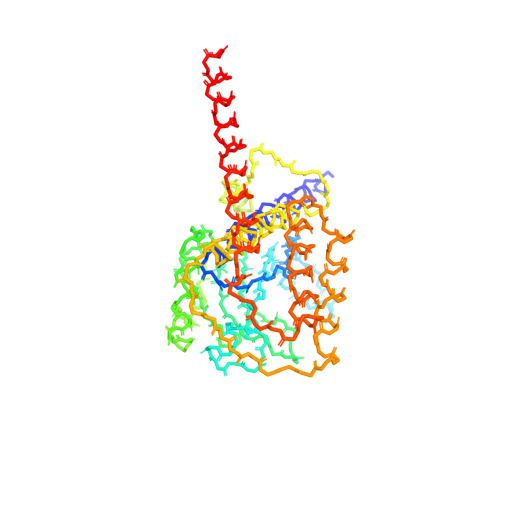 THR A 1 103 ? 23.229 -3.655 4.287 1.00 43.22 103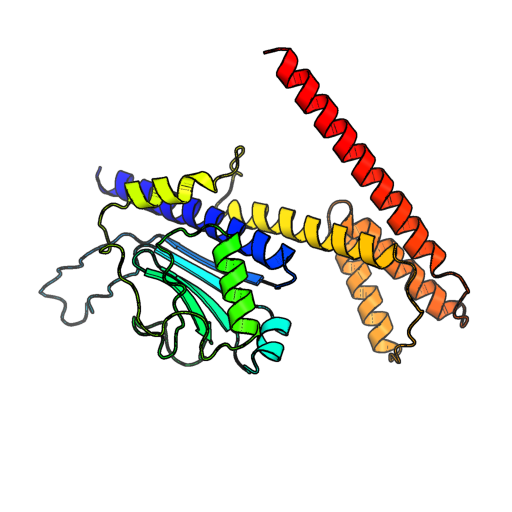 THR A C 1
ATOM 821 O O . THR A 1 103 ? 22.058 -3.930 4.041 1.00 43.22 103 THR A O 1
ATOM 824 N N . LEU A 1 104 ? 23.871 -2.596 3.773 1.00 43.41 104 LEU A N 1
ATOM 825 C CA . LEU A 1 104 ? 23.395 -1.846 2.607 1.00 43.41 104 LEU A CA 1
ATOM 826 C C . LEU A 1 104 ? 22.894 -2.842 1.548 1.00 43.41 104 LEU A C 1
ATOM 828 O O . LEU A 1 104 ? 23.508 -3.908 1.419 1.00 43.41 104 LEU A O 1
ATOM 832 N N . PRO A 1 105 ? 21.818 -2.532 0.803 1.00 45.91 105 PRO A N 1
ATOM 833 C CA . PRO A 1 105 ? 21.305 -3.406 -0.243 1.00 45.91 105 PRO A CA 1
ATOM 834 C C . PRO A 1 105 ? 22.356 -3.533 -1.352 1.00 45.91 105 PRO A C 1
ATOM 836 O O . PRO A 1 105 ? 22.364 -2.792 -2.324 1.00 45.91 105 PRO A O 1
ATOM 839 N N . SER A 1 106 ? 23.306 -4.447 -1.168 1.00 46.59 106 SER A N 1
ATOM 840 C CA . SER A 1 106 ? 24.214 -4.884 -2.218 1.00 46.59 106 SER A CA 1
ATOM 841 C C . SER A 1 106 ? 23.409 -5.695 -3.231 1.00 46.59 106 SER A C 1
ATOM 843 O O . SER A 1 106 ? 22.438 -6.353 -2.852 1.00 46.59 106 SER A O 1
ATOM 845 N N . GLU A 1 107 ? 23.845 -5.683 -4.492 1.00 46.28 107 GLU A N 1
ATOM 846 C CA . GLU A 1 107 ? 23.214 -6.263 -5.697 1.00 46.28 107 GLU A CA 1
ATOM 847 C C . GLU A 1 107 ? 22.734 -7.730 -5.592 1.00 46.28 107 GLU A C 1
ATOM 849 O O . GLU A 1 107 ? 22.070 -8.256 -6.489 1.00 46.28 107 GLU A O 1
ATOM 854 N N . SER A 1 108 ? 23.044 -8.401 -4.486 1.00 51.31 108 SER A N 1
ATOM 855 C CA . SER A 1 108 ? 22.549 -9.707 -4.088 1.00 51.31 108 SER A CA 1
ATOM 856 C C . SER A 1 108 ? 21.865 -9.583 -2.724 1.00 51.31 108 SER A C 1
ATOM 858 O O . SER A 1 108 ? 22.471 -9.867 -1.687 1.00 51.31 108 SER A O 1
ATOM 860 N N . VAL A 1 109 ? 20.580 -9.224 -2.706 1.00 61.03 109 VAL A N 1
ATOM 861 C CA . VAL A 1 109 ? 19.744 -9.450 -1.522 1.00 61.03 109 VAL A CA 1
ATOM 862 C C . VAL A 1 109 ? 19.611 -10.966 -1.348 1.00 61.03 109 VAL A C 1
ATOM 864 O O . VAL A 1 109 ? 18.772 -11.622 -1.968 1.00 61.03 109 VAL A O 1
ATOM 867 N N . VAL A 1 110 ? 20.532 -11.555 -0.581 1.00 63.47 110 VAL A N 1
ATOM 868 C CA . VAL A 1 110 ? 20.627 -13.003 -0.377 1.00 63.47 110 VAL A CA 1
ATOM 869 C C . VAL A 1 110 ? 19.303 -13.497 0.201 1.00 63.47 110 VAL A C 1
ATOM 871 O O . VAL A 1 110 ? 18.888 -13.080 1.277 1.00 63.47 110 VAL A O 1
ATOM 874 N N . GLY A 1 111 ? 18.632 -14.394 -0.523 1.00 75.31 111 GLY A N 1
ATOM 875 C CA . GLY A 1 111 ? 17.326 -14.926 -0.122 1.00 75.31 111 GLY A CA 1
ATOM 876 C C . GLY A 1 111 ? 16.116 -14.143 -0.640 1.00 75.31 111 GLY A C 1
ATOM 877 O O . GLY A 1 111 ? 14.993 -14.481 -0.262 1.00 75.31 111 GLY A O 1
ATOM 878 N N . ALA A 1 112 ? 16.311 -13.153 -1.519 1.00 88.81 112 ALA A N 1
ATOM 879 C CA . ALA A 1 112 ? 15.205 -12.494 -2.201 1.00 88.81 112 ALA A CA 1
ATOM 880 C C . ALA A 1 112 ? 14.373 -13.476 -3.040 1.00 88.81 112 ALA A C 1
ATOM 882 O O . ALA A 1 112 ? 14.882 -14.437 -3.627 1.00 88.81 112 ALA A O 1
ATOM 883 N N . ARG A 1 113 ? 13.068 -13.208 -3.107 1.00 93.56 113 ARG A N 1
ATOM 884 C CA . ARG A 1 113 ? 12.105 -13.952 -3.920 1.00 93.56 113 ARG A CA 1
ATOM 885 C C . ARG A 1 113 ? 11.546 -13.056 -5.006 1.00 93.56 113 ARG A C 1
ATOM 887 O O . ARG A 1 113 ? 10.865 -12.082 -4.712 1.00 93.56 113 ARG A O 1
ATOM 894 N N . TRP A 1 114 ? 11.810 -13.391 -6.256 1.00 94.94 114 TRP A N 1
ATOM 895 C CA . TRP A 1 114 ? 11.409 -12.609 -7.418 1.00 94.94 114 TRP A CA 1
ATOM 896 C C . TRP A 1 114 ? 10.023 -13.017 -7.902 1.00 94.94 114 TRP A C 1
ATOM 898 O O . TRP A 1 114 ? 9.707 -14.204 -7.982 1.00 94.94 114 TRP A O 1
ATOM 908 N N . LEU A 1 115 ? 9.196 -12.038 -8.268 1.00 96.69 115 LEU A N 1
ATOM 909 C CA . LEU A 1 115 ? 7.888 -12.306 -8.870 1.00 96.69 115 LEU A CA 1
ATOM 910 C C . LEU A 1 115 ? 8.023 -12.915 -10.276 1.00 96.69 115 LEU A C 1
ATOM 912 O O . LEU A 1 115 ? 7.206 -13.740 -10.674 1.00 96.69 115 LEU A O 1
ATOM 916 N N . SER A 1 116 ? 9.060 -12.526 -11.022 1.00 94.06 116 SER A N 1
ATOM 917 C CA . SER A 1 116 ? 9.344 -13.041 -12.369 1.00 94.06 116 SER A CA 1
ATOM 918 C C . SER A 1 116 ? 8.185 -12.881 -13.373 1.00 94.06 116 SER A C 1
ATOM 920 O O . SER A 1 116 ? 7.947 -13.758 -14.197 1.00 94.06 116 SER A O 1
ATOM 922 N N . ASP A 1 117 ? 7.479 -11.743 -13.323 1.00 94.56 117 ASP A N 1
ATOM 923 C CA . ASP A 1 117 ? 6.314 -11.430 -14.177 1.00 94.56 117 ASP A CA 1
ATOM 924 C C . ASP A 1 117 ? 6.497 -10.114 -14.967 1.00 94.56 117 ASP A C 1
ATOM 926 O O . ASP A 1 117 ? 5.568 -9.328 -15.156 1.00 94.56 117 ASP A O 1
ATOM 930 N N . GLY A 1 118 ? 7.731 -9.840 -15.400 1.00 93.94 118 GLY A N 1
ATOM 931 C CA . GLY A 1 118 ? 8.115 -8.601 -16.082 1.00 93.94 118 GLY A CA 1
ATOM 932 C C . GLY A 1 118 ? 8.426 -7.424 -15.147 1.00 93.94 118 GLY A C 1
ATOM 933 O O . GLY A 1 118 ? 8.381 -7.537 -13.923 1.00 93.94 118 GLY A O 1
ATOM 934 N N . LEU A 1 119 ? 8.748 -6.274 -15.754 1.00 93.12 119 LEU A N 1
ATOM 935 C CA . LEU A 1 119 ? 9.114 -5.040 -15.042 1.00 93.12 119 LEU A CA 1
ATOM 936 C C . LEU A 1 119 ? 7.920 -4.365 -14.369 1.00 93.12 119 LEU A C 1
ATOM 938 O O . LEU A 1 119 ? 8.013 -3.947 -13.225 1.00 93.12 119 LEU A O 1
ATOM 942 N N . VAL A 1 120 ? 6.792 -4.249 -15.070 1.00 95.88 120 VAL A N 1
ATOM 943 C CA . VAL A 1 120 ? 5.611 -3.513 -14.591 1.00 95.88 120 VAL A CA 1
ATOM 944 C C . VAL A 1 120 ? 4.389 -4.439 -14.628 1.00 95.88 120 VAL A C 1
ATOM 946 O O . VAL A 1 120 ? 3.481 -4.237 -15.436 1.00 95.88 120 VAL A O 1
ATOM 949 N N . PRO A 1 121 ? 4.361 -5.518 -13.818 1.00 96.69 121 PRO A N 1
ATOM 950 C CA . PRO A 1 121 ? 3.188 -6.379 -13.736 1.00 96.69 121 PRO A CA 1
ATOM 951 C C . PRO A 1 121 ? 1.980 -5.599 -13.208 1.00 96.69 121 PRO A C 1
ATOM 953 O O . PRO A 1 121 ? 2.109 -4.632 -12.451 1.00 96.69 121 PRO A O 1
ATOM 956 N N . ALA A 1 122 ? 0.772 -6.042 -13.560 1.00 96.75 122 ALA A N 1
ATOM 957 C CA . ALA A 1 122 ? -0.444 -5.434 -13.026 1.00 96.75 122 ALA A CA 1
ATOM 958 C C . ALA A 1 122 ? -0.454 -5.502 -11.479 1.00 96.75 122 ALA A C 1
ATOM 960 O O . ALA A 1 122 ? -0.094 -6.546 -10.931 1.00 96.75 122 ALA A O 1
ATOM 961 N N . PRO A 1 123 ? -0.936 -4.472 -10.751 1.00 96.94 123 PRO A N 1
ATOM 962 C CA . PRO A 1 123 ? -0.947 -4.469 -9.282 1.00 96.94 123 PRO A CA 1
ATOM 963 C C . PRO A 1 123 ? -1.568 -5.721 -8.645 1.00 96.94 123 PRO A C 1
ATOM 965 O O . PRO A 1 123 ? -1.057 -6.231 -7.654 1.00 96.94 123 PRO A O 1
ATOM 968 N N . ALA A 1 124 ? -2.617 -6.282 -9.255 1.00 96.50 124 ALA A N 1
ATOM 969 C CA . ALA A 1 124 ? -3.250 -7.521 -8.793 1.00 96.50 124 ALA A CA 1
ATOM 970 C C . ALA A 1 124 ? -2.307 -8.743 -8.811 1.00 96.50 124 ALA A C 1
ATOM 972 O O . ALA A 1 124 ? -2.471 -9.659 -8.009 1.00 96.50 124 ALA A O 1
ATOM 973 N N . ARG A 1 125 ? -1.311 -8.766 -9.704 1.00 97.50 125 ARG A N 1
ATOM 974 C CA . ARG A 1 125 ? -0.290 -9.823 -9.768 1.00 97.50 125 ARG A CA 1
ATOM 975 C C . ARG A 1 125 ? 0.704 -9.704 -8.618 1.00 97.50 125 ARG A C 1
ATOM 977 O O . ARG A 1 125 ? 1.037 -10.716 -8.013 1.00 97.50 125 ARG A O 1
ATOM 984 N N . VAL A 1 126 ? 1.093 -8.478 -8.261 1.00 97.62 126 VAL A N 1
ATOM 985 C CA . VAL A 1 126 ? 1.924 -8.217 -7.074 1.00 97.62 126 VAL A CA 1
ATOM 986 C C . VAL A 1 126 ? 1.174 -8.602 -5.798 1.00 97.62 126 VAL A C 1
ATOM 988 O O . VAL A 1 126 ? 1.740 -9.249 -4.925 1.00 97.62 126 VAL A O 1
ATOM 991 N N . VAL A 1 127 ? -0.124 -8.298 -5.709 1.00 97.12 127 VAL A N 1
ATOM 992 C CA . VAL A 1 127 ? -0.962 -8.749 -4.586 1.00 97.12 127 VAL A CA 1
ATOM 993 C C . VAL A 1 127 ? -1.005 -10.274 -4.499 1.00 97.12 127 VAL A C 1
ATOM 995 O O . VAL A 1 127 ? -0.742 -10.819 -3.434 1.00 97.12 127 VAL A O 1
ATOM 998 N N . ALA A 1 128 ? -1.253 -10.975 -5.611 1.00 97.19 128 ALA A N 1
ATOM 999 C CA . ALA A 1 128 ? -1.270 -12.440 -5.628 1.00 97.19 128 ALA A CA 1
ATOM 1000 C C . ALA A 1 128 ? 0.074 -13.049 -5.191 1.00 97.19 128 ALA A C 1
ATOM 1002 O O . ALA A 1 128 ? 0.099 -14.068 -4.500 1.00 97.19 128 ALA A O 1
ATOM 1003 N N . PHE A 1 129 ? 1.186 -12.407 -5.551 1.00 97.50 129 PHE A N 1
ATOM 1004 C CA . PHE A 1 129 ? 2.513 -12.782 -5.077 1.00 97.50 129 PHE A CA 1
ATOM 1005 C C . PHE A 1 129 ? 2.652 -12.620 -3.558 1.00 97.50 129 PHE A C 1
ATOM 1007 O O . PHE A 1 129 ? 3.084 -13.547 -2.879 1.00 97.50 129 PHE A O 1
ATOM 1014 N N . VAL A 1 130 ? 2.195 -11.497 -3.001 1.00 96.50 130 VAL A N 1
ATOM 1015 C CA . VAL A 1 130 ? 2.149 -11.268 -1.547 1.00 96.50 130 VAL A CA 1
ATOM 1016 C C . VAL A 1 130 ? 1.245 -12.273 -0.833 1.00 96.50 130 VAL A C 1
ATOM 1018 O O . VAL A 1 130 ? 1.600 -12.771 0.235 1.00 96.50 130 VAL A O 1
ATOM 1021 N N . SER A 1 131 ? 0.110 -12.643 -1.426 1.00 95.06 131 SER A N 1
ATOM 1022 C CA . SER A 1 131 ? -0.746 -13.708 -0.896 1.00 95.06 131 SER A CA 1
ATOM 1023 C C . SER A 1 131 ? -0.043 -15.067 -0.897 1.00 95.06 131 SER A C 1
ATOM 1025 O O . SER A 1 131 ? -0.194 -15.825 0.057 1.00 95.06 131 SER A O 1
ATOM 1027 N N . ALA A 1 132 ? 0.749 -15.378 -1.928 1.00 95.38 132 ALA A N 1
ATOM 1028 C CA . ALA A 1 132 ? 1.550 -16.600 -1.963 1.00 95.38 132 ALA A CA 1
ATOM 1029 C C . ALA A 1 132 ? 2.644 -16.593 -0.883 1.00 95.38 132 ALA A C 1
ATOM 1031 O O . ALA A 1 132 ? 2.836 -17.601 -0.208 1.00 95.38 132 ALA A O 1
ATOM 1032 N N . LEU A 1 133 ? 3.291 -15.446 -0.649 1.00 94.12 133 LEU A N 1
ATOM 1033 C CA . LEU A 1 133 ? 4.274 -15.274 0.427 1.00 94.12 133 LEU A CA 1
ATOM 1034 C C . LEU A 1 133 ? 3.665 -15.491 1.823 1.00 94.12 133 LEU A C 1
ATOM 1036 O O . LEU A 1 133 ? 4.341 -16.017 2.702 1.00 94.12 133 LEU A O 1
ATOM 1040 N N . LEU A 1 134 ? 2.392 -15.127 2.032 1.00 91.88 134 LEU A N 1
ATOM 1041 C CA . LEU A 1 134 ? 1.668 -15.419 3.280 1.00 91.88 134 LEU A CA 1
ATOM 1042 C C . LEU A 1 134 ? 1.410 -16.914 3.499 1.00 91.88 134 LEU A C 1
ATOM 1044 O O . LEU A 1 134 ? 1.237 -17.326 4.644 1.00 91.88 134 LEU A O 1
ATOM 1048 N N . LEU A 1 135 ? 1.331 -17.701 2.424 1.00 91.25 135 LEU A N 1
ATOM 1049 C CA . LEU A 1 135 ? 1.139 -19.149 2.501 1.00 91.25 135 LEU A CA 1
ATOM 1050 C C . LEU A 1 135 ? 2.469 -19.863 2.742 1.00 91.25 135 LEU A C 1
ATOM 1052 O O . LEU A 1 135 ? 2.550 -20.713 3.626 1.00 91.25 135 LEU A O 1
ATOM 1056 N N . ASP A 1 136 ? 3.491 -19.516 1.959 1.00 90.62 136 ASP A N 1
ATOM 1057 C CA . ASP A 1 136 ? 4.844 -20.046 2.096 1.00 90.62 136 ASP A CA 1
ATOM 1058 C C . ASP A 1 136 ? 5.875 -19.092 1.471 1.00 90.62 136 ASP A C 1
ATOM 1060 O O . ASP A 1 136 ? 6.118 -19.085 0.260 1.00 90.62 136 ASP A O 1
ATOM 1064 N N . SER A 1 137 ? 6.529 -18.296 2.319 1.00 88.44 137 SER A N 1
ATOM 1065 C CA . SER A 1 137 ? 7.558 -17.339 1.902 1.00 88.44 137 SER A CA 1
ATOM 1066 C C . SER A 1 137 ? 8.832 -18.003 1.367 1.00 88.44 137 SER A C 1
ATOM 1068 O O . SER A 1 137 ? 9.630 -17.356 0.687 1.00 88.44 137 SER A O 1
ATOM 1070 N N . SER A 1 138 ? 9.032 -19.297 1.636 1.00 85.31 138 SER A N 1
ATOM 1071 C CA . SER A 1 138 ? 10.212 -20.038 1.190 1.00 85.31 138 SER A CA 1
ATOM 1072 C C . SER A 1 138 ? 10.084 -20.586 -0.233 1.00 85.31 138 SER A C 1
ATOM 1074 O O . SER A 1 138 ? 11.099 -20.919 -0.843 1.00 85.31 138 SER A O 1
ATOM 1076 N N . THR A 1 139 ? 8.870 -20.663 -0.783 1.00 89.06 139 THR A N 1
ATOM 1077 C CA . THR A 1 139 ? 8.626 -21.216 -2.127 1.00 89.06 139 THR A CA 1
ATOM 1078 C C . THR A 1 139 ? 7.901 -20.261 -3.067 1.00 89.06 139 THR A C 1
ATOM 1080 O O . THR A 1 139 ? 7.915 -20.484 -4.276 1.00 89.06 139 THR A O 1
ATOM 1083 N N . ALA A 1 140 ? 7.294 -19.188 -2.557 1.00 92.56 140 ALA A N 1
ATOM 1084 C CA . ALA A 1 140 ? 6.651 -18.194 -3.402 1.00 92.56 140 ALA A CA 1
ATOM 1085 C C . ALA A 1 140 ? 7.678 -17.426 -4.255 1.00 92.56 140 ALA A C 1
ATOM 1087 O O . ALA A 1 140 ? 8.645 -16.865 -3.741 1.00 92.56 140 ALA A O 1
ATOM 1088 N N . GLY A 1 141 ? 7.425 -17.363 -5.565 1.00 92.56 141 GLY A N 1
ATOM 1089 C CA . GLY A 1 141 ? 8.301 -16.700 -6.533 1.00 92.56 141 GLY A CA 1
ATOM 1090 C C . GLY A 1 141 ? 9.532 -17.524 -6.918 1.00 92.56 141 GLY A C 1
ATOM 1091 O O . GLY A 1 141 ? 9.626 -18.721 -6.657 1.00 92.56 141 GLY A O 1
ATOM 1092 N N . SER A 1 142 ? 10.482 -16.864 -7.571 1.00 92.12 142 SER A N 1
ATOM 1093 C CA . SER A 1 142 ? 11.751 -17.438 -8.013 1.00 92.12 142 SER A CA 1
ATOM 1094 C C . SER A 1 142 ? 12.888 -17.047 -7.071 1.00 92.12 142 SER A C 1
ATOM 1096 O O . SER A 1 142 ? 12.940 -15.920 -6.588 1.00 92.12 142 SER A O 1
ATOM 1098 N N . GLY A 1 143 ? 13.828 -17.961 -6.821 1.00 90.38 143 GLY A N 1
ATOM 1099 C CA . GLY A 1 143 ? 15.120 -17.600 -6.216 1.00 90.38 143 GLY A CA 1
ATOM 1100 C C . GLY A 1 143 ? 16.103 -16.989 -7.222 1.00 90.38 143 GLY A C 1
ATOM 1101 O O . GLY A 1 143 ? 17.103 -16.403 -6.826 1.00 90.38 143 GLY A O 1
ATOM 1102 N N . GLU A 1 144 ? 15.823 -17.122 -8.519 1.00 89.06 144 GLU A N 1
ATOM 1103 C CA . GLU A 1 144 ? 16.640 -16.578 -9.602 1.00 89.06 144 GLU A CA 1
ATOM 1104 C C . GLU A 1 144 ? 16.128 -15.195 -10.011 1.00 89.06 144 GLU A C 1
ATOM 1106 O O . GLU A 1 144 ? 14.943 -15.042 -10.334 1.00 89.06 144 GLU A O 1
ATOM 1111 N N . ARG A 1 145 ? 17.035 -14.209 -10.015 1.00 90.94 145 ARG A N 1
ATOM 1112 C CA . ARG A 1 145 ? 16.777 -12.838 -10.464 1.00 90.94 145 ARG A CA 1
ATOM 1113 C C . ARG A 1 145 ? 16.572 -12.817 -11.985 1.00 90.94 145 ARG A C 1
ATOM 1115 O O . ARG A 1 145 ? 17.492 -13.196 -12.713 1.00 90.94 145 ARG A O 1
ATOM 1122 N N . PRO A 1 146 ? 15.400 -12.396 -12.489 1.00 91.50 146 PRO A N 1
ATOM 1123 C CA . PRO A 1 146 ? 15.198 -12.204 -13.918 1.00 91.50 146 PRO A CA 1
ATOM 1124 C C . PRO A 1 146 ? 15.844 -10.891 -14.376 1.00 91.50 146 PRO A C 1
ATOM 1126 O O . PRO A 1 146 ? 15.762 -9.897 -13.670 1.00 91.50 146 PRO A O 1
ATOM 1129 N N . PHE A 1 147 ? 16.399 -10.858 -15.586 1.00 89.62 147 PHE A N 1
ATOM 1130 C CA . PHE A 1 147 ? 16.912 -9.630 -16.203 1.00 89.62 147 PHE A CA 1
ATOM 1131 C C . PHE A 1 147 ? 16.105 -9.326 -17.466 1.00 89.62 147 PHE A C 1
ATOM 1133 O O . PHE A 1 147 ? 16.213 -10.034 -18.466 1.00 89.62 147 PHE A O 1
ATOM 1140 N N . TYR A 1 148 ? 15.254 -8.298 -17.414 1.00 90.88 148 TYR A N 1
ATOM 1141 C CA . TYR A 1 148 ? 14.398 -7.904 -18.540 1.00 90.88 148 TYR A CA 1
ATOM 1142 C C . TYR A 1 148 ? 15.008 -6.800 -19.402 1.00 90.88 148 TYR A C 1
ATOM 1144 O O . TYR A 1 148 ? 14.596 -6.636 -20.551 1.00 90.88 148 TYR A O 1
ATOM 1152 N N . ARG A 1 149 ? 15.939 -6.023 -18.840 1.00 89.81 149 ARG A N 1
ATOM 1153 C CA . ARG A 1 149 ? 16.692 -4.980 -19.541 1.00 89.81 149 ARG A CA 1
ATOM 1154 C C . ARG A 1 149 ? 18.014 -4.682 -18.836 1.00 89.81 149 ARG A C 1
ATOM 1156 O O . ARG A 1 149 ? 18.161 -4.980 -17.653 1.00 89.81 149 ARG A O 1
ATOM 1163 N N . GLU A 1 150 ? 18.920 -4.036 -19.558 1.00 84.88 150 GLU A N 1
ATOM 1164 C CA . GLU A 1 150 ? 20.135 -3.427 -19.009 1.00 84.88 150 GLU A CA 1
ATOM 1165 C C . GLU A 1 150 ? 19.820 -2.036 -18.431 1.00 84.88 150 GLU A C 1
ATOM 1167 O O . GLU A 1 150 ? 18.868 -1.376 -18.865 1.00 84.88 150 GLU A O 1
ATOM 1172 N N . ALA A 1 151 ? 20.598 -1.597 -17.437 1.00 80.38 151 ALA A N 1
ATOM 1173 C CA . ALA A 1 151 ? 20.457 -0.246 -16.885 1.00 80.38 151 ALA A CA 1
ATOM 1174 C C . ALA A 1 151 ? 20.853 0.812 -17.925 1.00 80.38 151 ALA A C 1
ATOM 1176 O O . ALA A 1 151 ? 21.629 0.542 -18.838 1.00 80.38 151 ALA A O 1
ATOM 1177 N N . GLY A 1 152 ? 20.249 1.997 -17.837 1.00 76.62 152 GLY A N 1
ATOM 1178 C CA . GLY A 1 152 ? 20.452 3.101 -18.778 1.00 76.62 152 GLY A CA 1
ATOM 1179 C C . GLY A 1 152 ? 19.826 2.884 -20.163 1.00 76.62 152 GLY A C 1
ATOM 1180 O O . GLY A 1 152 ? 19.657 3.837 -20.921 1.00 76.62 152 GLY A O 1
ATOM 1181 N N . GLN A 1 153 ? 19.424 1.658 -20.513 1.00 80.75 153 GLN A N 1
ATOM 1182 C CA . GLN A 1 153 ? 18.816 1.360 -21.807 1.00 80.75 153 GLN A CA 1
ATOM 1183 C C . GLN A 1 153 ? 17.290 1.443 -21.775 1.00 80.75 153 GLN A C 1
ATOM 1185 O O . GLN A 1 153 ? 16.628 0.908 -20.883 1.00 80.75 153 GLN A O 1
ATOM 1190 N N . ASN A 1 154 ? 16.726 2.038 -22.833 1.00 84.00 154 ASN A N 1
ATOM 1191 C CA . ASN A 1 154 ? 15.284 2.131 -23.080 1.00 84.00 154 ASN A CA 1
ATOM 1192 C C . ASN A 1 154 ? 14.493 2.806 -21.937 1.00 84.00 154 ASN A C 1
ATOM 1194 O O . ASN A 1 154 ? 13.336 2.459 -21.693 1.00 84.00 154 ASN A O 1
ATOM 1198 N N . VAL A 1 155 ? 15.084 3.802 -21.263 1.00 84.88 155 VAL A N 1
ATOM 1199 C CA . VAL A 1 155 ? 14.461 4.554 -20.151 1.00 84.88 155 VAL A CA 1
ATOM 1200 C C . VAL A 1 155 ? 13.100 5.132 -20.545 1.00 84.88 155 VAL A C 1
ATOM 1202 O O . VAL A 1 155 ? 12.104 4.956 -19.843 1.00 84.88 155 VAL A O 1
ATOM 1205 N N . ALA A 1 156 ? 13.010 5.738 -21.731 1.00 87.94 156 ALA A N 1
ATOM 1206 C CA . ALA A 1 156 ? 11.751 6.256 -22.263 1.00 87.94 156 ALA A CA 1
ATOM 1207 C C . ALA A 1 156 ? 10.674 5.162 -22.412 1.00 87.94 156 ALA A C 1
ATOM 1209 O O . ALA A 1 156 ? 9.491 5.408 -22.173 1.00 87.94 156 ALA A O 1
ATOM 1210 N N . GLU A 1 157 ? 11.059 3.934 -22.773 1.00 89.38 157 GLU A N 1
ATOM 1211 C CA . GLU A 1 157 ? 10.129 2.807 -22.843 1.00 89.38 157 GLU A CA 1
ATOM 1212 C C . GLU A 1 157 ? 9.663 2.375 -21.448 1.00 89.38 157 GLU A C 1
ATOM 1214 O O . GLU A 1 157 ? 8.476 2.104 -21.256 1.00 89.38 157 GLU A O 1
ATOM 1219 N N . LEU A 1 158 ? 10.560 2.364 -20.459 1.00 90.38 158 LEU A N 1
ATOM 1220 C CA . LEU A 1 158 ? 10.206 2.093 -19.067 1.00 90.38 158 LEU A CA 1
ATOM 1221 C C . LEU A 1 158 ? 9.207 3.130 -18.533 1.00 90.38 158 LEU A C 1
ATOM 1223 O O . LEU A 1 158 ? 8.166 2.752 -17.991 1.00 90.38 158 LEU A O 1
ATOM 1227 N N . ILE A 1 159 ? 9.460 4.422 -18.764 1.00 90.75 159 ILE A N 1
ATOM 1228 C CA . ILE A 1 159 ? 8.531 5.510 -18.418 1.00 90.75 159 ILE A CA 1
ATOM 1229 C C . ILE A 1 159 ? 7.171 5.286 -19.095 1.00 90.75 159 ILE A C 1
ATOM 1231 O O . ILE A 1 159 ? 6.126 5.378 -18.444 1.00 90.75 159 ILE A O 1
ATOM 1235 N N . ASN A 1 160 ? 7.155 4.928 -20.382 1.00 91.81 160 ASN A N 1
ATOM 1236 C CA . ASN A 1 160 ? 5.917 4.640 -21.112 1.00 91.81 160 ASN A CA 1
ATOM 1237 C C . ASN A 1 160 ? 5.154 3.439 -20.535 1.00 91.81 160 ASN A C 1
ATOM 1239 O O . ASN A 1 160 ? 3.926 3.474 -20.479 1.00 91.81 160 ASN A O 1
ATOM 1243 N N . ARG A 1 161 ? 5.850 2.399 -20.061 1.00 92.88 161 ARG A N 1
ATOM 1244 C CA . ARG A 1 161 ? 5.231 1.236 -19.400 1.00 92.88 161 ARG A CA 1
ATOM 1245 C C . ARG A 1 161 ? 4.653 1.578 -18.023 1.00 92.88 161 ARG A C 1
ATOM 1247 O O . ARG A 1 161 ? 3.646 0.991 -17.643 1.00 92.88 161 ARG A O 1
ATOM 1254 N N . LEU A 1 162 ? 5.251 2.524 -17.295 1.00 93.06 162 LEU A N 1
ATOM 1255 C CA . LEU A 1 162 ? 4.773 2.994 -15.983 1.00 93.06 162 LEU A CA 1
ATOM 1256 C C . LEU A 1 162 ? 3.630 4.020 -16.094 1.00 93.06 162 LEU A C 1
ATOM 1258 O O . LEU A 1 162 ? 2.777 4.115 -15.209 1.00 93.06 162 LEU A O 1
ATOM 1262 N N . SER A 1 163 ? 3.585 4.766 -17.198 1.00 90.25 163 SER A N 1
ATOM 1263 C CA . SER A 1 163 ? 2.628 5.854 -17.447 1.00 90.25 163 SER A CA 1
ATOM 1264 C C . SER A 1 163 ? 1.136 5.504 -17.301 1.00 90.25 163 SER A C 1
ATOM 1266 O O . SER A 1 163 ? 0.396 6.380 -16.853 1.00 90.25 163 SER A O 1
ATOM 1268 N N . PRO A 1 164 ? 0.647 4.276 -17.588 1.00 92.38 164 PRO A N 1
ATOM 1269 C CA . PRO A 1 164 ? -0.755 3.909 -17.369 1.00 92.38 164 PRO A CA 1
ATOM 1270 C C . PRO A 1 164 ? -1.234 4.031 -15.915 1.00 92.38 164 PRO A C 1
ATOM 1272 O O . PRO A 1 164 ? -2.437 4.018 -15.669 1.00 92.38 164 PRO A O 1
ATOM 1275 N N . HIS A 1 165 ? -0.318 4.132 -14.947 1.00 89.19 165 HIS A N 1
ATOM 1276 C CA . HIS A 1 165 ? -0.643 4.298 -13.529 1.00 89.19 165 HIS A CA 1
ATOM 1277 C C . HIS A 1 165 ? -0.721 5.763 -13.083 1.00 89.19 165 HIS A C 1
ATOM 1279 O O . HIS A 1 165 ? -1.041 6.037 -11.925 1.00 89.19 165 HIS A O 1
ATOM 1285 N N . LEU A 1 166 ? -0.441 6.710 -13.981 1.00 87.38 166 LEU A N 1
ATOM 1286 C CA . LEU A 1 166 ? -0.620 8.127 -13.702 1.00 87.38 166 LEU A CA 1
ATOM 1287 C C . LEU A 1 166 ? -2.119 8.455 -13.608 1.00 87.38 166 LEU A C 1
ATOM 1289 O O . LEU A 1 166 ? -2.878 8.103 -14.510 1.00 87.38 166 LEU A O 1
ATOM 1293 N N . PRO A 1 167 ? -2.568 9.156 -12.554 1.00 81.81 167 PRO A N 1
ATOM 1294 C CA . PRO A 1 167 ? -3.944 9.626 -12.483 1.00 81.81 167 PRO A CA 1
ATOM 1295 C C . PRO A 1 167 ? -4.199 10.725 -13.523 1.00 81.81 167 PRO A C 1
ATOM 1297 O O . PRO A 1 167 ? -3.316 11.539 -13.799 1.00 81.81 167 PRO A O 1
ATOM 1300 N N . ASP A 1 168 ? -5.447 10.828 -13.995 1.00 76.00 168 ASP A N 1
ATOM 1301 C CA . ASP A 1 168 ? -5.908 11.878 -14.927 1.00 76.00 168 ASP A CA 1
ATOM 1302 C C . ASP A 1 168 ? -5.610 13.304 -14.424 1.00 76.00 168 ASP A C 1
ATOM 1304 O O . ASP A 1 168 ? -5.475 14.261 -15.191 1.00 76.00 168 ASP A O 1
ATOM 1308 N N . HIS A 1 169 ? -5.512 13.462 -13.103 1.00 70.94 169 HIS A N 1
ATOM 1309 C CA . HIS A 1 169 ? -5.137 14.704 -12.448 1.00 70.94 169 HIS A CA 1
ATOM 1310 C C . HIS A 1 169 ? -3.882 14.489 -11.624 1.00 70.94 169 HIS A C 1
ATOM 1312 O O . HIS A 1 169 ? -3.917 13.891 -10.546 1.00 70.94 169 HIS A O 1
ATOM 1318 N N . ILE A 1 170 ? -2.768 15.020 -12.121 1.00 71.56 170 ILE A N 1
ATOM 1319 C CA . ILE A 1 170 ? -1.500 14.881 -11.426 1.00 71.56 170 ILE A CA 1
ATOM 1320 C C . ILE A 1 170 ? -1.360 15.996 -10.389 1.00 71.56 170 ILE A C 1
ATOM 1322 O O . ILE A 1 170 ? -1.410 17.184 -10.715 1.00 71.56 170 ILE A O 1
ATOM 1326 N N . GLY A 1 171 ? -1.202 15.601 -9.124 1.00 63.66 171 GLY A N 1
ATOM 1327 C CA . GLY A 1 171 ? -1.037 16.531 -8.009 1.00 63.66 171 GLY A CA 1
ATOM 1328 C C . GLY A 1 171 ? 0.207 17.414 -8.154 1.00 63.66 171 GLY A C 1
ATOM 1329 O O . GLY A 1 171 ? 1.197 17.019 -8.770 1.00 63.66 171 GLY A O 1
ATOM 1330 N N . ARG A 1 172 ? 0.158 18.613 -7.562 1.00 61.78 172 ARG A N 1
ATOM 1331 C CA . ARG A 1 172 ? 1.318 19.511 -7.430 1.00 61.78 172 ARG A CA 1
ATOM 1332 C C . ARG A 1 172 ? 2.114 19.145 -6.171 1.00 61.78 172 ARG A C 1
ATOM 1334 O O . ARG A 1 172 ? 1.507 18.838 -5.150 1.00 61.78 172 ARG A O 1
ATOM 1341 N N . GLY A 1 173 ? 3.443 19.221 -6.228 1.00 66.56 173 GLY A N 1
ATOM 1342 C CA . GLY A 1 173 ? 4.342 18.934 -5.100 1.00 66.56 173 GLY A CA 1
ATOM 1343 C C . GLY A 1 173 ? 5.509 18.028 -5.497 1.00 66.56 173 GLY A C 1
ATOM 1344 O O . GLY A 1 173 ? 5.547 17.549 -6.626 1.00 66.56 173 GLY A O 1
ATOM 1345 N N . SER A 1 174 ? 6.449 17.796 -4.575 1.00 64.69 174 SER A N 1
ATOM 1346 C CA . SER A 1 174 ? 7.651 16.979 -4.823 1.00 64.69 174 SER A CA 1
ATOM 1347 C C . SER A 1 174 ? 7.366 15.475 -4.891 1.00 64.69 174 SER A C 1
ATOM 1349 O O . SER A 1 174 ? 8.001 14.769 -5.660 1.00 64.69 174 SER A O 1
ATOM 1351 N N . ARG A 1 175 ? 6.390 14.975 -4.119 1.00 78.56 175 ARG A N 1
ATOM 1352 C CA . ARG A 1 175 ? 5.990 13.553 -4.098 1.00 78.56 175 ARG A CA 1
ATOM 1353 C C . ARG A 1 175 ? 4.468 13.392 -4.169 1.00 78.56 175 ARG A C 1
ATOM 1355 O O . ARG A 1 175 ? 3.842 12.944 -3.206 1.00 78.56 175 ARG A O 1
ATOM 1362 N N . PRO A 1 176 ? 3.829 13.784 -5.284 1.00 82.31 176 PRO A N 1
ATOM 1363 C CA . PRO A 1 176 ? 2.370 13.844 -5.370 1.00 82.31 176 PRO A CA 1
ATOM 1364 C C . PRO A 1 176 ? 1.699 12.458 -5.278 1.00 82.31 176 PRO A C 1
ATOM 1366 O O . PRO A 1 176 ? 0.542 12.362 -4.865 1.00 82.31 176 PRO A O 1
ATOM 1369 N N . TRP A 1 177 ? 2.433 11.376 -5.565 1.00 84.12 177 TRP A N 1
ATOM 1370 C CA . TRP A 1 177 ? 1.960 10.002 -5.373 1.00 84.12 177 TRP A CA 1
ATOM 1371 C C . TRP A 1 177 ? 1.757 9.626 -3.897 1.00 84.12 177 TRP A C 1
ATOM 1373 O O . TRP A 1 177 ? 0.843 8.861 -3.599 1.00 84.12 177 TRP A O 1
ATOM 1383 N N . LEU A 1 178 ? 2.530 10.191 -2.956 1.00 86.00 178 LEU A N 1
ATOM 1384 C CA . LEU A 1 178 ? 2.329 9.946 -1.519 1.00 86.00 178 LEU A CA 1
ATOM 1385 C C . LEU A 1 178 ? 1.012 10.547 -1.035 1.00 86.00 178 LEU A C 1
ATOM 1387 O O . LEU A 1 178 ? 0.275 9.903 -0.294 1.00 86.00 178 LEU A O 1
ATOM 1391 N N . SER A 1 179 ? 0.675 11.755 -1.490 1.00 83.50 179 SER A N 1
ATOM 1392 C CA . SER A 1 179 ? -0.621 12.372 -1.192 1.00 83.50 179 SER A CA 1
ATOM 1393 C C . SER A 1 179 ? -1.776 11.574 -1.803 1.00 83.50 179 SER A C 1
ATOM 1395 O O . SER A 1 179 ? -2.805 11.380 -1.155 1.00 83.50 179 SER A O 1
ATOM 1397 N N . HIS A 1 180 ? -1.597 11.065 -3.025 1.00 83.12 180 HIS A N 1
ATOM 1398 C CA . HIS A 1 180 ? -2.575 10.204 -3.689 1.00 83.12 180 HIS A CA 1
ATOM 1399 C C . HIS A 1 180 ? -2.787 8.871 -2.943 1.00 83.12 180 HIS A C 1
ATOM 1401 O O . HIS A 1 180 ? -3.928 8.446 -2.730 1.00 83.12 180 HIS A O 1
ATOM 1407 N N . LEU A 1 181 ? -1.702 8.234 -2.488 1.00 86.12 181 LEU A N 1
ATOM 1408 C CA . LEU A 1 181 ? -1.766 7.040 -1.649 1.00 86.12 181 LEU A CA 1
ATOM 1409 C C . LEU A 1 181 ? -2.429 7.337 -0.303 1.00 86.12 181 LEU A C 1
ATOM 1411 O O . LEU A 1 181 ? -3.304 6.579 0.097 1.00 86.12 181 LEU A O 1
ATOM 1415 N N . ALA A 1 182 ? -2.056 8.425 0.376 1.00 84.50 182 ALA A N 1
ATOM 1416 C CA . ALA A 1 182 ? -2.635 8.803 1.663 1.00 84.50 182 ALA A CA 1
ATOM 1417 C C . ALA A 1 182 ? -4.157 8.964 1.562 1.00 84.50 182 ALA A C 1
ATOM 1419 O O . ALA A 1 182 ? -4.884 8.366 2.347 1.00 84.50 182 ALA A O 1
ATOM 1420 N N . HIS A 1 183 ? -4.644 9.665 0.533 1.00 81.94 183 HIS A N 1
ATOM 1421 C CA . HIS A 1 183 ? -6.080 9.815 0.300 1.00 81.94 183 HIS A CA 1
ATOM 1422 C C . HIS A 1 183 ? -6.785 8.464 0.098 1.00 81.94 183 HIS A C 1
ATOM 1424 O O . HIS A 1 183 ? -7.823 8.200 0.702 1.00 81.94 183 HIS A O 1
ATOM 1430 N N . SER A 1 184 ? -6.200 7.587 -0.722 1.00 81.81 184 SER A N 1
ATOM 1431 C CA . SER A 1 184 ? -6.761 6.259 -0.994 1.00 81.81 184 SER A CA 1
ATOM 1432 C C . SER A 1 184 ? -6.740 5.368 0.248 1.00 81.81 184 SER A C 1
ATOM 1434 O O . SER A 1 184 ? -7.724 4.700 0.555 1.00 81.81 184 SER A O 1
ATOM 1436 N N . ARG A 1 185 ? -5.641 5.395 1.006 1.00 84.81 185 ARG A N 1
ATOM 1437 C CA . ARG A 1 185 ? -5.476 4.688 2.278 1.00 84.81 185 ARG A CA 1
ATOM 1438 C C . ARG A 1 185 ? -6.547 5.113 3.278 1.00 84.81 185 ARG A C 1
ATOM 1440 O O . ARG A 1 185 ? -7.243 4.256 3.820 1.00 84.81 185 ARG A O 1
ATOM 1447 N N . ASP A 1 186 ? -6.698 6.415 3.490 1.00 82.75 186 ASP A N 1
ATOM 1448 C CA . ASP A 1 186 ? -7.672 6.980 4.423 1.00 82.75 186 ASP A CA 1
ATOM 1449 C C . ASP A 1 186 ? -9.101 6.580 4.019 1.00 82.75 186 ASP A C 1
ATOM 1451 O O . ASP A 1 186 ? -9.901 6.179 4.865 1.00 82.75 186 ASP A O 1
ATOM 1455 N N . TRP A 1 187 ? -9.398 6.579 2.716 1.00 82.06 187 TRP A N 1
ATOM 1456 C CA . TRP A 1 187 ? -10.671 6.109 2.169 1.00 82.06 187 TRP A CA 1
ATOM 1457 C C . TRP A 1 187 ? -10.933 4.613 2.412 1.00 82.06 187 TRP A C 1
ATOM 1459 O O . TRP A 1 187 ? -12.039 4.235 2.812 1.00 82.06 187 TRP A O 1
ATOM 1469 N N . PHE A 1 188 ? -9.938 3.745 2.198 1.00 83.38 188 PHE A N 1
ATOM 1470 C CA . PHE A 1 188 ? -10.075 2.307 2.451 1.00 83.38 188 PHE A CA 1
ATOM 1471 C C . PHE A 1 188 ? -10.309 2.011 3.934 1.00 83.38 188 PHE A C 1
ATOM 1473 O O . PHE A 1 188 ? -11.233 1.264 4.266 1.00 83.38 188 PHE A O 1
ATOM 1480 N N . TYR A 1 189 ? -9.526 2.620 4.828 1.00 81.94 189 TYR A N 1
ATOM 1481 C CA . TYR A 1 189 ? -9.692 2.421 6.269 1.00 81.94 189 TYR A CA 1
ATOM 1482 C C . TYR A 1 189 ? -11.000 3.012 6.792 1.00 81.94 189 TYR A C 1
ATOM 1484 O O . TYR A 1 189 ? -11.651 2.374 7.618 1.00 81.94 189 TYR A O 1
ATOM 1492 N N . LEU A 1 190 ? -11.435 4.164 6.274 1.00 81.75 190 LEU A N 1
ATOM 1493 C CA . LEU A 1 190 ? -12.749 4.725 6.581 1.00 81.75 190 LEU A CA 1
ATOM 1494 C C . LEU A 1 190 ? -13.866 3.745 6.209 1.00 81.75 190 LEU A C 1
ATOM 1496 O O . LEU A 1 190 ? -14.697 3.415 7.050 1.00 81.75 190 LEU A O 1
ATOM 1500 N N . ASN A 1 191 ? -13.881 3.249 4.969 1.00 82.12 191 ASN A N 1
ATOM 1501 C CA . ASN A 1 191 ? -14.908 2.305 4.527 1.00 82.12 191 ASN A CA 1
ATOM 1502 C C . ASN A 1 191 ? -14.883 1.003 5.323 1.00 82.12 191 ASN A C 1
ATOM 1504 O O . ASN A 1 191 ? -15.941 0.481 5.678 1.00 82.12 191 ASN A O 1
ATOM 1508 N N . ARG A 1 192 ? -13.690 0.490 5.640 1.00 83.56 192 ARG A N 1
ATOM 1509 C CA . ARG A 1 192 ? -13.534 -0.696 6.488 1.00 83.56 192 ARG A CA 1
ATOM 1510 C C . ARG A 1 192 ? -14.120 -0.452 7.878 1.00 83.56 192 ARG A C 1
ATOM 1512 O O . ARG A 1 192 ? -14.958 -1.237 8.312 1.00 83.56 192 ARG A O 1
ATOM 1519 N N . ALA A 1 193 ? -13.751 0.650 8.530 1.00 83.25 193 ALA A N 1
ATOM 1520 C CA . ALA A 1 193 ? -14.261 1.007 9.850 1.00 83.25 193 ALA A CA 1
ATOM 1521 C C . ALA A 1 193 ? -15.786 1.182 9.842 1.00 83.25 193 ALA A C 1
ATOM 1523 O O . ALA A 1 193 ? -16.469 0.661 10.715 1.00 83.25 193 ALA A O 1
ATOM 1524 N N . LEU A 1 194 ? -16.345 1.845 8.826 1.00 83.69 194 LEU A N 1
ATOM 1525 C CA . LEU A 1 194 ? -17.794 2.001 8.684 1.00 83.69 194 LEU A CA 1
ATOM 1526 C C . LEU A 1 194 ? -18.505 0.662 8.487 1.00 83.69 194 LEU A C 1
ATOM 1528 O O . LEU A 1 194 ? -19.567 0.451 9.069 1.00 83.69 194 LEU A O 1
ATOM 1532 N N . ASN A 1 195 ? -17.940 -0.243 7.685 1.00 83.81 195 ASN A N 1
ATOM 1533 C CA . ASN A 1 195 ? -18.508 -1.573 7.476 1.00 83.81 195 ASN A CA 1
ATOM 1534 C C . ASN A 1 195 ? -18.488 -2.405 8.760 1.00 83.81 195 ASN A C 1
ATOM 1536 O O . ASN A 1 195 ? -19.512 -2.989 9.093 1.00 83.81 195 ASN A O 1
ATOM 1540 N N . GLN A 1 196 ? -17.371 -2.402 9.492 1.00 83.81 196 GLN A N 1
ATOM 1541 C CA . GLN A 1 196 ? -17.235 -3.114 10.766 1.00 83.81 196 GLN A CA 1
ATOM 1542 C C . GLN A 1 196 ? -18.164 -2.539 11.839 1.00 83.81 196 GLN A C 1
ATOM 1544 O O . GLN A 1 196 ? -18.877 -3.277 12.501 1.00 83.81 196 GLN A O 1
ATOM 1549 N N . LEU A 1 197 ? -18.237 -1.213 11.972 1.00 79.94 197 LEU A N 1
ATOM 1550 C CA . LEU A 1 197 ? -19.125 -0.577 12.949 1.00 79.94 197 LEU A CA 1
ATOM 1551 C C . LEU A 1 197 ? -20.608 -0.738 12.613 1.00 79.94 197 LEU A C 1
ATOM 1553 O O . LEU A 1 197 ? -21.441 -0.635 13.506 1.00 79.94 197 LEU A O 1
ATOM 1557 N N . SER A 1 198 ? -20.944 -0.963 11.340 1.00 77.81 198 SER A N 1
ATOM 1558 C CA . SER A 1 198 ? -22.322 -1.216 10.905 1.00 77.81 198 SER A CA 1
ATOM 1559 C C . SER A 1 198 ? -22.723 -2.692 10.997 1.00 77.81 198 SER A C 1
ATOM 1561 O O . SER A 1 198 ? -23.899 -2.993 10.792 1.00 77.81 198 SER A O 1
ATOM 1563 N N . ALA A 1 199 ? -21.775 -3.604 11.234 1.00 81.06 199 ALA A N 1
ATOM 1564 C CA . ALA A 1 199 ? -22.047 -5.031 11.328 1.00 81.06 199 ALA A CA 1
ATOM 1565 C C . ALA A 1 199 ? -22.830 -5.365 12.608 1.00 81.06 199 ALA A C 1
ATOM 1567 O O . ALA A 1 199 ? -22.758 -4.653 13.613 1.00 81.06 199 ALA A O 1
ATOM 1568 N N . ASP A 1 200 ? -23.612 -6.440 12.549 1.00 78.50 200 ASP A N 1
ATOM 1569 C CA . ASP A 1 200 ? -24.360 -6.959 13.695 1.00 78.50 200 ASP A CA 1
ATOM 1570 C C . ASP A 1 200 ? -23.539 -8.065 14.368 1.00 78.50 200 ASP A C 1
ATOM 1572 O O . ASP A 1 200 ? -23.836 -9.251 14.244 1.00 78.50 200 ASP A O 1
ATOM 1576 N N . ASP A 1 201 ? -22.440 -7.651 15.002 1.00 79.06 201 ASP A N 1
ATOM 1577 C CA . ASP A 1 201 ? -21.458 -8.550 15.611 1.00 79.06 201 ASP A CA 1
ATOM 1578 C C . ASP A 1 201 ? -21.681 -8.720 17.124 1.00 79.06 201 ASP A C 1
ATOM 1580 O O . ASP A 1 201 ? -22.228 -7.855 17.819 1.00 79.06 201 ASP A O 1
ATOM 1584 N N . GLU A 1 202 ? -21.205 -9.847 17.660 1.00 76.94 202 GLU A N 1
ATOM 1585 C CA . GLU A 1 202 ? -21.237 -10.124 19.095 1.00 76.94 202 GLU A CA 1
ATOM 1586 C C . GLU A 1 202 ? -20.395 -9.114 19.892 1.00 76.94 202 GLU A C 1
ATOM 1588 O O . GLU A 1 202 ? -19.293 -8.715 19.508 1.00 76.94 202 GLU A O 1
ATOM 1593 N N . THR A 1 203 ? -20.893 -8.716 21.066 1.00 73.81 203 THR A N 1
ATOM 1594 C CA . THR A 1 203 ? -20.132 -7.845 21.971 1.00 73.81 203 THR A CA 1
ATOM 1595 C C . THR A 1 203 ? -19.049 -8.645 22.693 1.00 73.81 203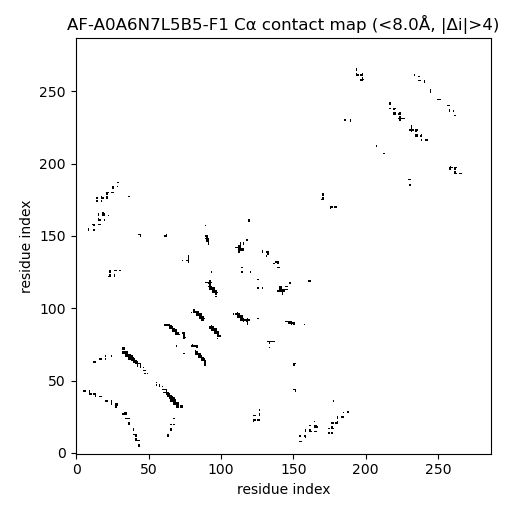 THR A C 1
ATOM 1597 O O . THR A 1 203 ? -19.352 -9.499 23.525 1.00 73.81 203 THR A O 1
ATOM 1600 N N . VAL A 1 204 ? -17.781 -8.313 22.441 1.00 76.44 204 VAL A N 1
ATOM 1601 C CA . VAL A 1 204 ? -16.630 -8.919 23.127 1.00 76.44 204 VAL A CA 1
ATOM 1602 C C . VAL A 1 204 ? -16.213 -8.078 24.336 1.00 76.44 204 VAL A C 1
ATOM 1604 O O . VAL A 1 204 ? -16.096 -6.855 24.255 1.00 76.44 204 VAL A O 1
ATOM 1607 N N . GLN A 1 205 ? -15.952 -8.739 25.467 1.00 77.69 205 GLN A N 1
ATOM 1608 C CA . GLN A 1 205 ? -15.360 -8.107 26.648 1.00 77.69 205 GLN A CA 1
ATOM 1609 C C . GLN A 1 205 ? -13.834 -8.135 26.541 1.00 77.69 205 GLN A C 1
ATOM 1611 O O . GLN A 1 205 ? -13.224 -9.203 26.578 1.00 77.69 205 GLN A O 1
ATOM 1616 N N . VAL A 1 206 ? -13.216 -6.959 26.430 1.00 79.94 206 VAL A N 1
ATOM 1617 C CA . VAL A 1 206 ? -11.756 -6.807 26.397 1.00 79.94 206 VAL A CA 1
ATOM 1618 C C . VAL A 1 206 ? -11.299 -6.197 27.725 1.00 79.94 206 VAL A C 1
ATOM 1620 O O . VAL A 1 206 ? -11.628 -5.039 27.995 1.00 79.94 206 VAL A O 1
ATOM 1623 N N . PRO A 1 207 ? -10.568 -6.936 28.580 1.00 83.06 207 PRO A N 1
ATOM 1624 C CA . PRO A 1 207 ? -10.051 -6.375 29.820 1.00 83.06 207 PRO A CA 1
ATOM 1625 C C . PRO A 1 207 ? -8.998 -5.307 29.501 1.00 83.06 207 PRO A C 1
ATOM 1627 O O . PRO A 1 207 ? -7.991 -5.597 28.861 1.00 83.06 207 PRO A O 1
ATOM 1630 N N . MET A 1 208 ? -9.224 -4.078 29.965 1.00 83.06 208 MET A N 1
ATOM 1631 C CA . MET A 1 208 ? -8.302 -2.950 29.807 1.00 83.06 208 MET A CA 1
ATOM 1632 C C . MET A 1 208 ? -8.079 -2.252 31.145 1.00 83.06 208 MET A C 1
ATOM 1634 O O . MET A 1 208 ? -8.999 -2.100 31.954 1.00 83.06 208 MET A O 1
ATOM 1638 N N . ARG A 1 209 ? -6.858 -1.772 31.378 1.00 89.25 209 ARG A N 1
ATOM 1639 C CA . ARG A 1 209 ? -6.557 -0.873 32.496 1.00 89.25 209 ARG A CA 1
ATOM 1640 C C . ARG A 1 209 ? -7.158 0.502 32.212 1.00 89.25 209 ARG A C 1
ATOM 1642 O O . ARG A 1 209 ? -7.160 0.974 31.079 1.00 89.25 209 ARG A O 1
ATOM 1649 N N . MET A 1 210 ? -7.563 1.221 33.259 1.00 86.06 210 MET A N 1
ATOM 1650 C CA . MET A 1 210 ? -8.078 2.591 33.103 1.00 86.06 210 MET A CA 1
ATOM 1651 C C . MET A 1 210 ? -7.080 3.546 32.433 1.00 86.06 210 MET A C 1
ATOM 1653 O O . MET A 1 210 ? -7.496 4.471 31.742 1.00 86.06 210 MET A O 1
ATOM 1657 N N . GLY A 1 211 ? -5.776 3.329 32.630 1.00 90.38 211 GLY A N 1
ATOM 1658 C CA . GLY A 1 211 ? -4.735 4.081 31.926 1.00 90.38 211 GLY A CA 1
ATOM 1659 C C . GLY A 1 211 ? -4.765 3.842 30.415 1.00 90.38 211 GLY A C 1
ATOM 1660 O O . GLY A 1 211 ? -4.782 4.804 29.661 1.00 90.38 211 GLY A O 1
ATOM 1661 N N . GLU A 1 212 ? -4.863 2.580 29.986 1.00 91.75 212 GLU A N 1
ATOM 1662 C CA . GLU A 1 212 ? -4.913 2.187 28.568 1.00 91.75 212 GLU A CA 1
ATOM 1663 C C . GLU A 1 212 ? -6.140 2.784 27.874 1.00 91.75 212 GLU A C 1
ATOM 1665 O O . GLU A 1 212 ? -6.025 3.372 26.803 1.00 91.75 212 GLU A O 1
ATOM 1670 N N . LEU A 1 213 ? -7.305 2.718 28.523 1.00 88.88 213 LEU A N 1
ATOM 1671 C CA . LEU A 1 213 ? -8.537 3.281 27.977 1.00 88.88 213 LEU A CA 1
ATOM 1672 C C . LEU A 1 213 ? -8.468 4.805 27.819 1.00 88.88 213 LEU A C 1
ATOM 1674 O O . LEU A 1 213 ? -8.883 5.338 26.791 1.00 88.88 213 LEU A O 1
ATOM 1678 N N . ARG A 1 214 ? -7.902 5.512 28.806 1.00 89.00 214 ARG A N 1
ATOM 1679 C CA . ARG A 1 214 ? -7.664 6.959 28.696 1.00 89.00 214 ARG A CA 1
ATOM 1680 C C . ARG A 1 214 ? -6.722 7.276 27.541 1.00 89.00 214 ARG A C 1
ATOM 1682 O O . ARG A 1 214 ? -7.032 8.156 26.752 1.00 89.00 214 ARG A O 1
ATOM 1689 N N . THR A 1 215 ? -5.639 6.514 27.390 1.00 92.94 215 THR A N 1
ATOM 1690 C CA . THR A 1 215 ? -4.716 6.676 26.261 1.00 92.94 215 THR A CA 1
ATOM 1691 C C . THR A 1 215 ? -5.421 6.482 24.919 1.00 92.94 215 THR A C 1
ATOM 1693 O O . THR A 1 215 ? -5.241 7.303 24.027 1.00 92.94 215 THR A O 1
ATOM 1696 N N . VAL A 1 216 ? -6.267 5.456 24.768 1.00 91.31 216 VAL A N 1
ATOM 1697 C CA . VAL A 1 216 ? -7.059 5.258 23.540 1.00 91.31 216 VAL A CA 1
ATOM 1698 C C . VAL A 1 216 ? -7.966 6.460 23.270 1.00 91.31 216 VAL A C 1
ATOM 1700 O O . VAL A 1 216 ? -8.010 6.958 22.147 1.00 91.31 216 VAL A O 1
ATOM 1703 N N . MET A 1 217 ? -8.656 6.966 24.291 1.00 89.19 217 MET A N 1
ATOM 1704 C CA . MET A 1 217 ? -9.508 8.148 24.152 1.00 89.19 217 MET A CA 1
ATOM 1705 C C . MET A 1 217 ? -8.717 9.408 23.770 1.00 89.19 217 MET A C 1
ATOM 1707 O O . MET A 1 217 ? -9.178 10.178 22.929 1.00 89.19 217 MET A O 1
ATOM 1711 N N . ASP A 1 218 ? -7.532 9.615 24.344 1.00 91.06 218 ASP A N 1
ATOM 1712 C CA . ASP A 1 218 ? -6.670 10.756 24.021 1.00 91.06 218 ASP A CA 1
ATOM 1713 C C . ASP A 1 218 ? -6.114 10.656 22.592 1.00 91.06 218 ASP A C 1
ATOM 1715 O O . ASP A 1 218 ? -6.065 11.659 21.881 1.00 91.06 218 ASP A O 1
ATOM 1719 N N . LEU A 1 219 ? -5.778 9.448 22.124 1.00 91.69 219 LEU A N 1
ATOM 1720 C CA . LEU A 1 219 ? -5.381 9.204 20.733 1.00 91.69 219 LEU A CA 1
ATOM 1721 C C . LEU A 1 219 ? -6.531 9.469 19.752 1.00 91.69 219 LEU A C 1
ATOM 1723 O O . LEU A 1 219 ? -6.307 10.061 18.697 1.00 91.69 219 LEU A O 1
ATOM 1727 N N . LEU A 1 220 ? -7.766 9.093 20.100 1.00 90.12 220 LEU A N 1
ATOM 1728 C CA . LEU A 1 220 ? -8.947 9.408 19.289 1.00 90.12 220 LEU A CA 1
ATOM 1729 C C . LEU A 1 220 ? -9.202 10.918 19.218 1.00 90.12 220 LEU A C 1
ATOM 1731 O O . LEU A 1 220 ? -9.508 11.422 18.141 1.00 90.12 220 LEU A O 1
ATOM 1735 N N . LYS A 1 221 ? -9.013 11.649 20.325 1.00 87.56 221 LYS A N 1
ATOM 1736 C CA . LYS A 1 221 ? -9.101 13.122 20.361 1.00 87.56 221 LYS A CA 1
ATOM 1737 C C . LYS A 1 221 ? -7.993 13.783 19.546 1.00 87.56 221 LYS A C 1
ATOM 1739 O O . LYS A 1 221 ? -8.246 14.736 18.815 1.00 87.56 221 LYS A O 1
ATOM 1744 N N . LEU A 1 222 ? -6.765 13.270 19.630 1.00 87.25 222 LEU A N 1
ATOM 1745 C CA . LEU A 1 222 ? -5.655 13.739 18.800 1.00 87.25 222 LEU A CA 1
ATOM 1746 C C . LEU A 1 222 ? -5.952 13.528 17.310 1.00 87.25 222 LEU A C 1
ATOM 1748 O O . LEU A 1 222 ? -5.687 14.412 16.492 1.00 87.25 222 LEU A O 1
ATOM 1752 N N . HIS A 1 223 ? -6.533 12.380 16.959 1.00 85.12 223 HIS A N 1
ATOM 1753 C CA . HIS A 1 223 ? -6.933 12.100 15.586 1.00 85.12 223 HIS A CA 1
ATOM 1754 C C . HIS A 1 223 ? -8.099 12.987 15.141 1.00 85.12 223 HIS A C 1
ATOM 1756 O O . HIS A 1 223 ? -8.051 13.519 14.044 1.00 85.12 223 HIS A O 1
ATOM 1762 N N . GLU A 1 224 ? -9.095 13.237 15.995 1.00 83.31 224 GLU A N 1
ATOM 1763 C CA . GLU A 1 224 ? -10.174 14.199 15.723 1.00 83.31 224 GLU A CA 1
ATOM 1764 C C . GLU A 1 224 ? -9.625 15.592 15.374 1.00 83.31 224 GLU A C 1
ATOM 1766 O O . GLU A 1 224 ? -10.093 16.210 14.422 1.00 83.31 224 GLU A O 1
ATOM 1771 N N . MET A 1 225 ? -8.615 16.075 16.107 1.00 81.88 225 MET A N 1
ATOM 1772 C CA . MET A 1 225 ? -8.026 17.401 15.872 1.00 81.88 225 MET A CA 1
ATOM 1773 C C . MET A 1 225 ? -7.162 17.484 14.605 1.00 81.88 225 MET A C 1
ATOM 1775 O O . MET A 1 225 ? -7.003 18.570 14.049 1.00 81.88 225 MET A O 1
ATOM 1779 N N . SER A 1 226 ? -6.564 16.369 14.180 1.00 77.31 226 SER A N 1
ATOM 1780 C CA . SER A 1 226 ? -5.597 16.325 13.071 1.00 77.31 226 SER A CA 1
ATOM 1781 C C . SER A 1 226 ? -6.174 15.782 11.762 1.00 77.31 226 SER A C 1
ATOM 1783 O O . SER A 1 226 ? -5.686 16.129 10.686 1.00 77.31 226 SER A O 1
ATOM 1785 N N . ALA A 1 227 ? -7.217 14.956 11.826 1.00 71.19 227 ALA A N 1
ATOM 1786 C CA . ALA A 1 227 ? -7.879 14.400 10.661 1.00 71.19 227 ALA A CA 1
ATOM 1787 C C . ALA A 1 227 ? -8.778 15.446 9.999 1.00 71.19 227 ALA A C 1
ATOM 1789 O O . ALA A 1 227 ? -9.556 16.147 10.646 1.00 71.19 227 ALA A O 1
ATOM 1790 N N . THR A 1 228 ? -8.724 15.504 8.672 1.00 63.34 228 THR A N 1
ATOM 1791 C CA . THR A 1 228 ? -9.674 16.289 7.885 1.00 63.34 228 THR A CA 1
ATOM 1792 C C . THR A 1 228 ? -10.792 15.387 7.368 1.00 63.34 228 THR A C 1
ATOM 1794 O O . THR A 1 228 ? -10.576 14.235 6.991 1.00 63.34 228 THR A O 1
ATOM 1797 N N . GLY A 1 229 ? -12.019 15.907 7.358 1.00 68.69 229 GLY A N 1
ATOM 1798 C CA . GLY A 1 229 ? -13.164 15.218 6.772 1.00 68.69 229 GLY A CA 1
ATOM 1799 C C . GLY A 1 229 ? -13.729 14.057 7.619 1.00 68.69 229 GLY A C 1
ATOM 1800 O O . GLY A 1 229 ? -13.774 14.147 8.846 1.00 68.69 229 GLY A O 1
ATOM 1801 N N . PRO A 1 230 ? -14.230 12.987 6.974 1.00 68.94 230 PRO A N 1
ATOM 1802 C CA . PRO A 1 230 ? -14.988 11.895 7.598 1.00 68.94 230 PRO A CA 1
ATOM 1803 C C . PRO A 1 230 ? -14.376 11.207 8.823 1.00 68.94 230 PRO A C 1
ATOM 1805 O O . PRO A 1 230 ? -15.090 10.864 9.766 1.00 68.94 230 PRO A O 1
ATOM 1808 N N . LEU A 1 231 ? -13.061 10.974 8.796 1.00 71.56 231 LEU A N 1
ATOM 1809 C CA . LEU A 1 231 ? -12.365 10.175 9.805 1.00 71.56 231 LEU A CA 1
ATOM 1810 C C . LEU A 1 231 ? -12.363 10.861 11.173 1.00 71.56 231 LEU A C 1
ATOM 1812 O O . LEU A 1 231 ? -12.610 10.200 12.178 1.00 71.56 231 LEU A O 1
ATOM 1816 N N . GLY A 1 232 ? -12.198 12.188 11.210 1.00 75.88 232 GLY A N 1
ATOM 1817 C CA . GLY A 1 232 ? -12.266 12.951 12.458 1.00 75.88 232 GLY A CA 1
ATOM 1818 C C . GLY A 1 232 ? -13.640 12.841 13.127 1.00 75.88 232 GLY A C 1
ATOM 1819 O O . GLY A 1 232 ? -13.732 12.618 14.334 1.00 75.88 232 GLY A O 1
ATOM 1820 N N . GLY A 1 233 ? -14.716 12.890 12.331 1.00 77.75 233 GLY A N 1
ATOM 1821 C CA . GLY A 1 233 ? -16.080 12.682 12.823 1.00 77.75 233 GLY A CA 1
ATOM 1822 C C . GLY A 1 233 ? -16.300 11.276 13.390 1.00 77.75 233 GLY A C 1
ATOM 1823 O O . GLY A 1 233 ? -16.932 11.129 14.435 1.00 77.75 233 GLY A O 1
ATOM 1824 N N . LEU A 1 234 ? -15.742 10.245 12.747 1.00 78.56 234 LEU A N 1
ATOM 1825 C CA . LEU A 1 234 ? -15.830 8.870 13.240 1.00 78.56 234 LEU A CA 1
ATOM 1826 C C . LEU A 1 234 ? -15.059 8.683 14.557 1.00 78.56 234 LEU A C 1
ATOM 1828 O O . LEU A 1 234 ? -15.595 8.102 15.502 1.00 78.56 234 LEU A O 1
ATOM 1832 N N . SER A 1 235 ? -13.839 9.221 14.651 1.00 84.44 235 SER A N 1
ATOM 1833 C CA . SER A 1 235 ? -13.028 9.178 15.875 1.00 84.44 235 SER A CA 1
ATOM 1834 C C . SER A 1 235 ? -13.708 9.875 17.049 1.00 84.44 235 SER A C 1
ATOM 1836 O O . SER A 1 235 ? -13.719 9.326 18.151 1.00 84.44 235 SER A O 1
ATOM 1838 N N . GLN A 1 236 ? -14.352 11.021 16.809 1.00 83.25 236 GLN A N 1
ATOM 1839 C CA . GLN A 1 236 ? -15.139 11.716 17.828 1.00 83.25 236 GLN A CA 1
ATOM 1840 C C . GLN A 1 236 ? -16.282 10.835 18.365 1.00 83.25 236 GLN A C 1
ATOM 1842 O O . GLN A 1 236 ? -16.495 10.757 19.577 1.00 83.25 236 GLN A O 1
ATOM 1847 N N . GLN A 1 237 ? -17.030 10.164 17.480 1.00 80.56 237 GLN A N 1
ATOM 1848 C CA . GLN A 1 237 ? -18.152 9.309 17.891 1.00 80.56 237 GLN A CA 1
ATOM 1849 C C . GLN A 1 237 ? -17.680 8.089 18.686 1.00 80.56 237 GLN A C 1
ATOM 1851 O O . GLN A 1 237 ? -18.268 7.778 19.722 1.00 80.56 237 GLN A O 1
ATOM 1856 N N . LEU A 1 238 ? -16.590 7.447 18.257 1.00 84.31 238 LEU A N 1
ATOM 1857 C CA . LEU A 1 238 ? -15.979 6.342 18.999 1.00 84.31 238 LEU A CA 1
ATOM 1858 C C . LEU A 1 238 ? -15.489 6.788 20.381 1.00 84.31 238 LEU A C 1
ATOM 1860 O O . LEU A 1 238 ? -15.740 6.103 21.371 1.00 84.31 238 LEU A O 1
ATOM 1864 N N . GLY A 1 239 ? -14.855 7.960 20.475 1.00 85.62 239 GLY A N 1
ATOM 1865 C CA . GLY A 1 239 ? -14.422 8.530 21.752 1.00 85.62 239 GLY A CA 1
ATOM 1866 C C . GLY A 1 239 ? -15.590 8.754 22.718 1.00 85.62 239 GLY A C 1
ATOM 1867 O O . GLY A 1 239 ? -15.518 8.352 23.879 1.00 85.62 239 GLY A O 1
ATOM 1868 N N . ARG A 1 240 ? -16.702 9.321 22.230 1.00 82.56 240 ARG A N 1
ATOM 1869 C CA . ARG A 1 240 ? -17.925 9.531 23.028 1.00 82.56 240 ARG A CA 1
ATOM 1870 C C . ARG A 1 240 ? -18.578 8.226 23.472 1.00 82.56 240 ARG A C 1
ATOM 1872 O O . ARG A 1 240 ? -19.110 8.166 24.581 1.00 82.56 240 ARG A O 1
ATOM 1879 N N . ASP A 1 241 ? -18.567 7.203 22.622 1.00 81.94 241 ASP A N 1
ATOM 1880 C CA . ASP A 1 241 ? -19.103 5.886 22.971 1.00 81.94 241 ASP A CA 1
ATOM 1881 C C . ASP A 1 241 ? -18.286 5.240 24.101 1.00 81.94 241 ASP A C 1
ATOM 1883 O O . ASP A 1 241 ? -18.848 4.807 25.109 1.00 81.94 241 ASP A O 1
ATOM 1887 N N . LEU A 1 242 ? -16.953 5.277 23.997 1.00 84.50 242 LEU A N 1
ATOM 1888 C CA . LEU A 1 242 ? -16.054 4.789 25.047 1.00 84.50 242 LEU A CA 1
ATOM 1889 C C . LEU A 1 242 ? -16.230 5.559 26.363 1.00 84.50 242 LEU A C 1
ATOM 1891 O O . LEU A 1 242 ? -16.343 4.935 27.418 1.00 84.50 242 LEU A O 1
ATOM 1895 N N . GLU A 1 243 ? -16.330 6.892 26.318 1.00 82.75 243 GLU A N 1
ATOM 1896 C CA . GLU A 1 243 ? -16.610 7.721 27.499 1.00 82.75 243 GLU A CA 1
ATOM 1897 C C . GLU A 1 243 ? -17.900 7.279 28.201 1.00 82.75 243 GLU A C 1
ATOM 1899 O O . GLU A 1 243 ? -17.915 7.069 29.416 1.00 82.75 243 GLU A O 1
ATOM 1904 N N . ARG A 1 244 ? -18.982 7.063 27.446 1.00 77.25 244 ARG A N 1
ATOM 1905 C CA . ARG A 1 244 ? -20.260 6.618 28.020 1.00 77.25 244 ARG A CA 1
ATOM 1906 C C . ARG A 1 244 ? -20.149 5.262 28.701 1.00 77.25 244 ARG A C 1
ATOM 1908 O O . ARG A 1 244 ? -20.696 5.106 29.792 1.00 77.25 244 ARG A O 1
ATOM 1915 N N . ARG A 1 245 ? -19.431 4.305 28.109 1.00 75.94 245 ARG A N 1
ATOM 1916 C CA . ARG A 1 245 ? -19.215 2.977 28.713 1.00 75.94 245 ARG A CA 1
ATOM 1917 C C . ARG A 1 245 ? -18.448 3.071 30.036 1.00 75.94 245 ARG A C 1
ATOM 1919 O O . ARG A 1 245 ? -18.781 2.364 30.981 1.00 75.94 245 ARG A O 1
ATOM 1926 N N . VAL A 1 246 ? -17.488 3.993 30.141 1.00 77.31 246 VAL A N 1
ATOM 1927 C CA . VAL A 1 246 ? -16.747 4.252 31.390 1.00 77.31 246 VAL A CA 1
ATOM 1928 C C . VAL A 1 246 ? -17.637 4.858 32.470 1.00 77.31 246 VAL A C 1
ATOM 1930 O O . VAL A 1 246 ? -17.628 4.388 33.605 1.00 77.31 246 VAL A O 1
ATOM 1933 N N . PHE A 1 247 ? -18.389 5.912 32.141 1.00 69.06 247 PHE A N 1
ATOM 1934 C CA . PHE A 1 247 ? -19.139 6.680 33.141 1.00 69.06 247 PHE A CA 1
ATOM 1935 C C . PHE A 1 247 ? -20.462 6.033 33.558 1.00 69.06 247 PHE A C 1
ATOM 1937 O O . PHE A 1 247 ? -20.936 6.293 34.662 1.00 69.06 247 PHE A O 1
ATOM 1944 N N . SER A 1 248 ? -21.068 5.205 32.705 1.00 62.84 248 SER A N 1
ATOM 1945 C CA . SER A 1 248 ? -22.347 4.557 33.021 1.00 62.84 248 SER A CA 1
ATOM 1946 C C . SER A 1 248 ? -22.197 3.247 33.796 1.00 62.84 248 SER A C 1
ATOM 1948 O O . SER A 1 248 ? -23.169 2.810 34.407 1.00 62.84 248 SER A O 1
ATOM 1950 N N . GLY A 1 249 ? -21.019 2.604 33.780 1.00 55.69 249 GLY A N 1
ATOM 1951 C CA . GLY A 1 249 ? -20.780 1.301 34.426 1.00 55.69 249 GLY A CA 1
ATOM 1952 C C . GLY A 1 249 ? -21.632 0.145 33.877 1.00 55.69 249 GLY A C 1
ATOM 1953 O O . GLY A 1 249 ? -21.460 -1.001 34.284 1.00 55.69 249 GLY A O 1
ATOM 1954 N N . ALA A 1 250 ? -22.539 0.434 32.947 1.00 51.72 250 ALA A N 1
ATOM 1955 C CA . ALA A 1 250 ? -23.330 -0.521 32.208 1.00 51.72 250 ALA A CA 1
ATOM 1956 C C . ALA A 1 250 ? -22.608 -0.811 30.892 1.00 51.72 250 ALA A C 1
ATOM 1958 O O . ALA A 1 250 ? -22.139 0.107 30.225 1.00 51.72 250 ALA A O 1
ATOM 1959 N N . VAL A 1 251 ? -22.574 -2.077 30.479 1.00 52.56 251 VAL A N 1
ATOM 1960 C CA . VAL A 1 251 ? -22.588 -2.394 29.049 1.00 52.56 251 VAL A CA 1
ATOM 1961 C C . VAL A 1 251 ? -24.009 -2.032 28.635 1.00 52.56 251 VAL A C 1
ATOM 1963 O O . VAL A 1 251 ? -24.928 -2.777 28.987 1.00 52.56 251 VAL A O 1
ATOM 1966 N N . PRO A 1 252 ? -24.270 -0.857 28.038 1.00 48.41 252 PRO A N 1
ATOM 1967 C CA . PRO A 1 252 ? -25.636 -0.591 27.652 1.00 48.41 252 PRO A CA 1
ATOM 1968 C C . PRO A 1 252 ? -25.992 -1.609 26.554 1.00 48.41 252 PRO A C 1
ATOM 1970 O O . PRO A 1 252 ? -25.098 -2.061 25.832 1.00 48.41 252 PRO A O 1
ATOM 1973 N N . PRO A 1 253 ? -27.277 -1.909 26.321 1.00 49.06 253 PRO A N 1
ATOM 1974 C CA . PRO A 1 253 ? -27.727 -2.573 25.092 1.00 49.06 253 PRO A CA 1
ATOM 1975 C C . PRO A 1 253 ? -27.383 -1.784 23.800 1.00 49.06 253 PRO A C 1
ATOM 1977 O O . PRO A 1 253 ? -27.922 -2.065 22.742 1.00 49.06 253 PRO A O 1
ATOM 1980 N N . GLN A 1 254 ? -26.532 -0.754 23.882 1.00 48.41 254 GLN A N 1
ATOM 1981 C CA . GLN A 1 254 ? -26.403 0.372 22.963 1.00 48.41 254 GLN A CA 1
ATOM 1982 C C . GLN A 1 254 ? -25.030 0.403 22.281 1.00 48.41 254 GLN A C 1
ATOM 1984 O O . GLN A 1 254 ? -24.386 1.448 22.207 1.00 48.41 254 GLN A O 1
ATOM 1989 N N . SER A 1 255 ? -24.628 -0.714 21.671 1.00 54.28 255 SER A N 1
ATOM 1990 C CA . SER A 1 255 ? -23.766 -0.644 20.478 1.00 54.28 255 SER A CA 1
ATOM 1991 C C . SER A 1 255 ? -24.420 0.181 19.344 1.00 54.28 255 SER A C 1
ATOM 1993 O O . SER A 1 255 ? -23.759 0.540 18.371 1.00 54.28 255 SER A O 1
ATOM 1995 N N . GLU A 1 256 ? -25.702 0.547 19.491 1.00 60.00 256 GLU A N 1
ATOM 1996 C CA . GLU A 1 256 ? -26.498 1.350 18.566 1.00 60.00 256 GLU A CA 1
ATOM 1997 C C . GLU A 1 256 ? -25.916 2.723 18.228 1.00 60.00 256 GLU A C 1
ATOM 1999 O O . GLU A 1 256 ? -26.054 3.116 17.086 1.00 60.00 256 GLU A O 1
ATOM 2004 N N . ILE A 1 257 ? -25.240 3.468 19.111 1.00 64.69 257 ILE A N 1
ATOM 2005 C CA . ILE A 1 257 ? -24.835 4.848 18.751 1.00 64.69 257 ILE A CA 1
ATOM 2006 C C . ILE A 1 257 ? -23.709 4.857 17.720 1.00 64.69 257 ILE A C 1
ATOM 2008 O O . ILE A 1 257 ? -23.792 5.582 16.724 1.00 64.69 257 ILE A O 1
ATOM 2012 N N . ALA A 1 258 ? -22.662 4.060 17.942 1.00 64.81 258 ALA A N 1
ATOM 2013 C CA . ALA A 1 258 ? -21.578 3.911 16.978 1.00 64.81 258 ALA A CA 1
ATOM 2014 C C . ALA A 1 258 ? -22.096 3.267 15.683 1.00 64.81 258 ALA A C 1
ATOM 2016 O O . ALA A 1 258 ? -21.767 3.744 14.597 1.00 64.81 258 ALA A O 1
ATOM 2017 N N . ARG A 1 259 ? -22.983 2.267 15.798 1.0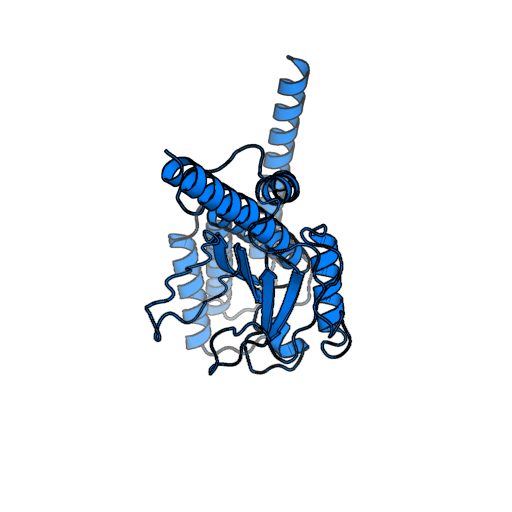0 70.00 259 ARG A N 1
ATOM 2018 C CA . ARG A 1 259 ? -23.612 1.577 14.664 1.00 70.00 259 ARG A CA 1
ATOM 2019 C C . ARG A 1 259 ? -24.535 2.478 13.843 1.00 70.00 259 ARG A C 1
ATOM 2021 O O . ARG A 1 259 ? -24.414 2.539 12.626 1.00 70.00 259 ARG A O 1
ATOM 2028 N N . GLU A 1 260 ? -25.422 3.232 14.483 1.00 72.38 260 GLU A N 1
ATOM 2029 C CA . GLU A 1 260 ? -26.309 4.213 13.848 1.00 72.38 260 GLU A CA 1
ATOM 2030 C C . GLU A 1 260 ? -25.515 5.357 13.229 1.00 72.38 260 GLU A C 1
ATOM 2032 O O . GLU A 1 260 ? -25.836 5.803 12.129 1.00 72.38 260 GLU A O 1
ATOM 2037 N N . SER A 1 261 ? -24.476 5.839 13.916 1.00 69.88 261 SER A N 1
ATOM 2038 C CA . SER A 1 261 ? -23.607 6.887 13.381 1.00 69.88 261 SER A CA 1
ATOM 2039 C C . SER A 1 261 ? -22.856 6.387 12.151 1.00 69.88 261 SER A C 1
ATOM 2041 O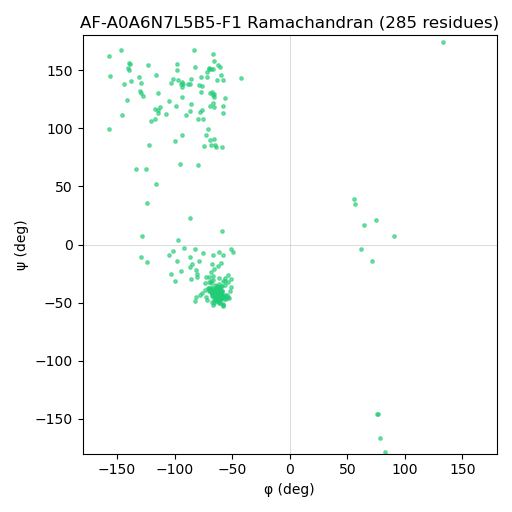 O . SER A 1 261 ? -22.846 7.081 11.136 1.00 69.88 261 SER A O 1
ATOM 2043 N N . ALA A 1 262 ? -22.307 5.168 12.193 1.00 73.12 262 ALA A N 1
ATOM 2044 C CA . ALA A 1 262 ? -21.666 4.530 11.048 1.00 73.12 262 ALA A CA 1
ATOM 2045 C C . ALA A 1 262 ? -22.654 4.308 9.892 1.00 73.12 262 ALA A C 1
ATOM 2047 O O . ALA A 1 262 ? -22.337 4.653 8.755 1.00 73.12 262 ALA A O 1
ATOM 2048 N N . ALA A 1 263 ? -23.874 3.837 10.168 1.00 77.38 263 ALA A N 1
ATOM 2049 C CA . ALA A 1 263 ? -24.914 3.633 9.160 1.00 77.38 263 ALA A CA 1
ATOM 2050 C C . ALA A 1 263 ? -25.363 4.951 8.504 1.00 77.38 263 ALA A C 1
ATOM 2052 O O . ALA A 1 263 ? -25.442 5.039 7.276 1.00 77.38 263 ALA A O 1
ATOM 2053 N N . ARG A 1 264 ? -25.599 6.007 9.298 1.00 76.81 264 ARG A N 1
ATOM 2054 C CA . ARG A 1 264 ? -25.922 7.353 8.785 1.00 76.81 264 ARG A CA 1
ATOM 2055 C C . ARG A 1 264 ? -24.788 7.899 7.930 1.00 76.81 264 ARG A C 1
ATOM 2057 O O . ARG A 1 264 ? -25.036 8.439 6.856 1.00 76.81 264 ARG A O 1
ATOM 2064 N N . PHE A 1 265 ? -23.553 7.738 8.387 1.00 76.62 265 PHE A N 1
ATOM 2065 C CA . PHE A 1 265 ? -22.388 8.230 7.672 1.00 76.62 265 PHE A CA 1
ATOM 2066 C C . PHE A 1 265 ? -22.159 7.473 6.355 1.00 76.62 265 PHE A C 1
ATOM 2068 O O . PHE A 1 265 ? -21.926 8.081 5.312 1.00 76.62 265 PHE A O 1
ATOM 2075 N N . LYS A 1 266 ? -22.330 6.148 6.372 1.00 79.06 266 LYS A N 1
ATOM 2076 C CA . LYS A 1 266 ? -22.304 5.299 5.177 1.00 79.06 266 LYS A CA 1
ATOM 2077 C C . LYS A 1 266 ? -23.369 5.724 4.162 1.00 79.06 266 LYS A C 1
ATOM 2079 O O . LYS A 1 266 ? -23.055 5.848 2.982 1.00 79.06 266 LYS A O 1
ATOM 2084 N N . SER A 1 267 ? -24.587 6.031 4.617 1.00 79.50 267 SER A N 1
ATOM 2085 C CA . SER A 1 267 ? -25.650 6.570 3.756 1.00 79.50 267 SER A CA 1
ATOM 2086 C C . SER A 1 267 ? -25.270 7.922 3.139 1.00 79.50 267 SER A C 1
ATOM 2088 O O . SER A 1 267 ? -25.505 8.139 1.955 1.00 79.50 267 SER A O 1
ATOM 2090 N N . GLN A 1 268 ? -24.648 8.824 3.905 1.00 79.56 268 GLN A N 1
ATOM 2091 C CA . GLN A 1 268 ? -24.198 10.126 3.394 1.00 79.56 268 GLN A CA 1
ATOM 2092 C C . GLN A 1 268 ? -23.100 9.992 2.331 1.00 79.56 268 GLN A C 1
ATOM 2094 O O . GLN A 1 268 ? -23.138 10.702 1.325 1.00 79.56 268 GLN A O 1
ATOM 2099 N N . LEU A 1 269 ? -22.145 9.075 2.523 1.00 77.06 269 LEU A N 1
ATOM 2100 C CA . LEU A 1 269 ? -21.114 8.788 1.521 1.00 77.06 269 LEU A CA 1
ATOM 2101 C C . LEU A 1 269 ? -21.724 8.241 0.226 1.00 77.06 269 LEU A C 1
ATOM 2103 O O . LEU A 1 269 ? -21.392 8.728 -0.854 1.00 77.06 269 LEU A O 1
ATOM 2107 N N . GLN A 1 270 ? -22.654 7.289 0.330 1.00 81.50 270 GLN A N 1
ATOM 2108 C CA . GLN A 1 270 ? -23.356 6.729 -0.829 1.00 81.50 270 GLN A CA 1
ATOM 2109 C C . GLN A 1 270 ? -24.132 7.805 -1.603 1.00 81.50 270 GLN A C 1
ATOM 2111 O O . GLN A 1 270 ? -24.060 7.854 -2.832 1.00 81.50 270 GLN A O 1
ATOM 2116 N N . ASP A 1 271 ? -24.805 8.719 -0.899 1.00 81.38 271 ASP A N 1
ATOM 2117 C CA . ASP A 1 271 ? -25.506 9.850 -1.513 1.00 81.38 271 ASP A CA 1
ATOM 2118 C C . ASP A 1 271 ? -24.545 10.820 -2.216 1.00 81.38 271 ASP A C 1
ATOM 2120 O O . ASP A 1 271 ? -24.838 11.317 -3.309 1.00 81.38 271 ASP A O 1
ATOM 2124 N N . MET A 1 272 ? -23.385 11.101 -1.615 1.00 77.25 272 MET A N 1
ATOM 2125 C CA . MET A 1 272 ? -22.354 11.942 -2.229 1.00 77.25 272 MET A CA 1
ATOM 2126 C C . MET A 1 272 ? -21.791 11.313 -3.506 1.00 77.25 272 MET A C 1
ATOM 2128 O O . MET A 1 272 ? -21.665 12.003 -4.522 1.00 77.25 272 MET A O 1
ATOM 2132 N N . GLU A 1 273 ? -21.492 10.014 -3.485 1.00 80.12 273 GLU A N 1
ATOM 2133 C CA . GLU A 1 273 ? -21.023 9.276 -4.660 1.00 80.12 273 GLU A CA 1
ATOM 2134 C C . GLU A 1 273 ? -22.073 9.232 -5.770 1.00 80.12 273 GLU A C 1
ATOM 2136 O O . GLU A 1 273 ? -21.751 9.471 -6.936 1.00 80.12 273 GLU A O 1
ATOM 2141 N N . ALA A 1 274 ? -23.339 8.983 -5.422 1.00 81.38 274 ALA A N 1
ATOM 2142 C CA . ALA A 1 274 ? -24.440 8.976 -6.379 1.00 81.38 274 ALA A CA 1
ATOM 2143 C C . ALA A 1 274 ? -24.583 10.340 -7.074 1.00 81.38 274 ALA A C 1
ATOM 2145 O O . ALA A 1 274 ? -24.692 10.406 -8.301 1.00 81.38 274 ALA A O 1
ATOM 2146 N N . ARG A 1 275 ? -24.498 11.439 -6.311 1.00 82.94 275 ARG A N 1
ATOM 2147 C CA . ARG A 1 275 ? -24.517 12.807 -6.855 1.00 82.94 275 ARG A CA 1
ATOM 2148 C C . ARG A 1 275 ? -23.315 13.093 -7.751 1.00 82.94 275 ARG A C 1
ATOM 2150 O O . ARG A 1 275 ? -23.469 13.767 -8.767 1.00 82.94 275 ARG A O 1
ATOM 2157 N N . ARG A 1 276 ? -22.126 12.596 -7.397 1.00 78.75 276 ARG A N 1
ATOM 2158 C CA . ARG A 1 276 ? -20.917 12.746 -8.219 1.00 78.75 276 ARG A CA 1
ATOM 2159 C C . ARG A 1 276 ? -21.069 12.030 -9.564 1.00 78.75 276 ARG A C 1
ATOM 2161 O O . ARG A 1 276 ? -20.889 12.670 -10.596 1.00 78.75 276 ARG A O 1
ATOM 2168 N N . ARG A 1 277 ? -21.512 10.768 -9.562 1.00 79.12 277 ARG A N 1
ATOM 2169 C CA . ARG A 1 277 ? -21.757 9.990 -10.793 1.00 79.12 277 ARG A CA 1
ATOM 2170 C C . ARG A 1 277 ? -22.811 10.635 -11.693 1.00 79.12 277 ARG A C 1
ATOM 2172 O O . ARG A 1 277 ? -22.655 10.645 -12.909 1.00 79.12 277 ARG A O 1
ATOM 2179 N N . GLN A 1 278 ? -23.871 11.206 -11.114 1.00 80.38 278 GLN A N 1
ATOM 2180 C CA . GLN A 1 278 ? -24.890 11.938 -11.879 1.00 80.38 278 GLN A CA 1
ATOM 2181 C C . GLN A 1 278 ? -24.320 13.181 -12.578 1.00 80.38 278 GLN A C 1
ATOM 2183 O O . GLN A 1 278 ? -24.667 13.436 -13.729 1.00 80.38 278 GLN A O 1
ATOM 2188 N N . ARG A 1 279 ? -23.421 13.927 -11.919 1.00 80.50 279 ARG A N 1
ATOM 2189 C CA . ARG A 1 279 ? -22.749 15.094 -12.518 1.00 80.50 279 ARG A CA 1
ATOM 2190 C C . ARG A 1 279 ? -21.806 14.697 -13.651 1.00 80.50 279 ARG A C 1
ATOM 2192 O O . ARG A 1 279 ? -21.826 15.333 -14.697 1.00 80.50 279 ARG A O 1
ATOM 2199 N N . GLU A 1 280 ? -21.033 13.631 -13.462 1.00 77.88 280 GLU A N 1
ATOM 2200 C CA . GLU A 1 280 ? -20.119 13.100 -14.485 1.00 77.88 280 GLU A CA 1
ATOM 2201 C C . GLU A 1 280 ? -20.896 12.611 -15.727 1.00 77.88 280 GLU A C 1
ATOM 2203 O O . GLU A 1 280 ? -20.513 12.902 -16.857 1.00 77.88 280 GLU A O 1
ATOM 2208 N N . GLN A 1 281 ? -22.055 11.967 -15.539 1.00 73.12 281 GLN A N 1
ATOM 2209 C CA . GLN A 1 281 ? -22.936 11.550 -16.641 1.00 73.12 281 GLN A CA 1
ATOM 2210 C C . GLN A 1 281 ? -23.646 12.710 -17.354 1.00 73.12 281 GLN A C 1
ATOM 2212 O O . GLN A 1 281 ? -24.003 12.574 -18.522 1.00 73.12 281 GLN A O 1
ATOM 2217 N N . GLN A 1 282 ? -23.894 13.827 -16.665 1.00 72.75 282 GLN A N 1
ATOM 2218 C CA . GLN A 1 282 ? -24.470 15.031 -17.271 1.00 72.75 282 GLN A CA 1
ATOM 2219 C C . GLN A 1 282 ? -23.425 15.794 -18.089 1.00 72.75 282 GLN A C 1
ATOM 2221 O O . GLN A 1 282 ? -23.707 16.169 -19.219 1.00 72.75 282 GLN A O 1
ATOM 2226 N N . GLN A 1 283 ? -22.196 15.926 -17.585 1.00 64.44 283 GLN A N 1
ATOM 2227 C CA . GLN A 1 283 ? -21.102 16.574 -18.318 1.00 64.44 283 GLN A CA 1
ATOM 2228 C C . GLN A 1 283 ? -20.637 15.773 -19.542 1.00 64.44 283 GLN A C 1
ATOM 2230 O O . GLN A 1 283 ? -20.248 16.364 -20.542 1.00 64.44 283 GLN A O 1
ATOM 2235 N N . GLY A 1 284 ? -20.725 14.440 -19.507 1.00 54.12 284 GLY A N 1
ATOM 2236 C CA . GLY A 1 284 ? -20.428 13.589 -20.665 1.00 54.12 284 GLY A CA 1
ATOM 2237 C C . GLY A 1 284 ? -21.504 13.572 -21.762 1.00 54.12 284 GLY A C 1
ATOM 2238 O O . GLY A 1 284 ? -21.275 12.960 -22.797 1.00 54.12 284 GLY A O 1
ATOM 2239 N N . LYS A 1 285 ? -22.675 14.192 -21.545 1.00 53.16 285 LYS A N 1
ATOM 2240 C CA . LYS A 1 285 ? -23.744 14.329 -22.556 1.00 53.16 285 LYS A CA 1
ATOM 2241 C C . LYS A 1 285 ? -23.747 15.681 -23.273 1.00 53.16 285 LYS A C 1
ATOM 2243 O O . LYS A 1 285 ? -24.419 15.800 -24.293 1.00 53.16 285 LYS A O 1
ATOM 2248 N N . ASP A 1 286 ? -23.023 16.660 -22.736 1.00 51.38 286 ASP A N 1
ATOM 2249 C CA . ASP A 1 286 ? -22.914 18.016 -23.287 1.00 51.38 286 ASP A CA 1
ATOM 2250 C C . ASP A 1 286 ? -21.651 18.211 -24.160 1.00 51.38 286 ASP A C 1
ATOM 2252 O O . ASP A 1 286 ? -21.412 19.316 -24.648 1.00 51.38 286 ASP A O 1
ATOM 2256 N N . ASN A 1 287 ? -20.874 17.141 -24.384 1.00 44.94 287 ASN A N 1
ATOM 2257 C CA . ASN A 1 287 ? -19.767 17.043 -25.349 1.00 44.94 287 ASN A CA 1
ATOM 2258 C C . ASN A 1 287 ? -20.130 16.075 -26.480 1.00 44.94 287 ASN A C 1
ATOM 2260 O O . ASN A 1 287 ? -19.654 16.307 -27.614 1.00 44.94 287 ASN A O 1
#

Organism: NCBI:txid212423

Sequence (287 aa):
MDHAVDEVEEQSLQRTLGYYAAAVAQALIRDEVSVEIAEVEGHRFTEDEDPDDETSLIEVFEEAKAVLYLGREFARRVGCQQQPALGWDGQSGWYYFVDSDDTLPSESVVGARWLSDGLVPAPARVVAFVSALLLDSSTAGSGERPFYREAGQNVAELINRLSPHLPDHIGRGSRPWLSHLAHSRDWFYLNRALNQLSADDETVQVPMRMGELRTVMDLLKLHEMSATGPLGGLSQQLGRDLERRVFSGAVPPQSEIARESAARFKSQLQDMEARRRQREQQQGKDN

Foldseek 3Di:
DVVVVQVVLFLLQLQLVLLLVLQLCLLCVLVVWHKDWPDWGADRQDQPPPVPDPPPDRPRDQRIKTKMWTDPVLCVLLVHPAIKMWMATQFQAIKIAGDDPPDDPDPPRDLIFGLRPDHRDDSVSVNVLSVVCSVPVNPRHDPDGDTPDDPPPPSVVSSVSSVVSQDPDQDDDSNSSVVVSVVSSVVSVLVVLLVVLQDPDDDDDDDDDPVVLVVLLVVLVVCLVVDPPDSSVLSVQVSVVSVCCVVVVDPPPPSPSSNVVSVVVVVVVVVVVVVVVVVVVVVVVVD

Solvent-accessible surface area (backbone atoms only — not comparable to full-atom values): 16238 Å² total; per-residue (Å²): 114,65,70,64,52,51,54,52,50,28,54,47,39,26,51,29,47,33,22,37,53,30,49,34,47,52,45,28,46,74,72,72,39,52,67,42,80,77,45,65,45,38,41,81,65,64,86,75,81,58,92,84,43,95,79,64,68,80,67,82,62,67,37,23,40,36,33,34,39,44,31,70,70,56,20,59,65,61,70,45,92,48,58,31,31,36,41,30,39,74,35,41,11,45,30,37,42,66,58,57,100,85,60,79,91,50,102,66,63,84,83,33,25,20,63,75,59,58,65,78,55,59,40,71,57,57,39,52,48,54,55,37,28,58,75,39,64,90,66,37,57,33,80,64,83,51,78,81,51,62,79,76,57,63,56,71,56,53,38,60,67,31,44,84,47,56,61,98,71,75,61,85,72,97,58,34,33,58,58,54,36,49,54,51,51,53,51,52,52,47,53,49,50,34,52,60,43,48,49,96,69,85,89,79,91,76,94,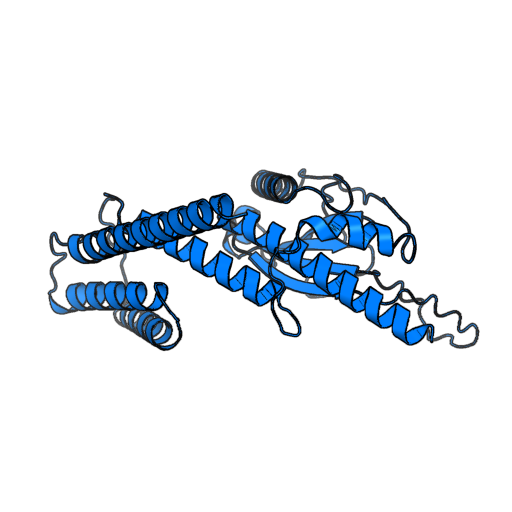72,54,73,67,58,53,50,51,52,41,52,52,25,52,52,42,32,75,69,42,75,68,71,61,13,59,51,30,47,49,51,35,53,51,54,52,47,45,66,76,65,75,43,87,63,98,57,69,51,61,56,21,49,50,23,45,54,50,52,50,52,52,52,52,52,51,53,53,49,54,52,51,55,58,53,59,68,69,78,112

pLDDT: mean 79.66, std 14.65, range [41.69, 97.62]

Secondary structure (DSSP, 8-state):
-HHHHHHHHHHHHHHHHHHHHHHHHHHHHHTT--EEEEEEEE--------TT-TT-------SEEEEEEEPHHHHHHHT-SS-EEEEEETTTEEEEEE--TT----S--TT-EE--S-SS--HHHHHHHHHHHHH-TTTSSBSSPP--S-TTSSHHHHHHHHGGGS-SSPPSSS-HHHHHHHHHHHHHHHHHHHHHHTS----------HHHHHHHHHHHHHHHHH--THHHHHHHHHHHHHHHHHHH-S--S-THHHHHHHHHHHHHHHHHHHHHHHHHHHHTT--

Radius of gyration: 23.61 Å; Cα contacts (8 Å, |Δi|>4): 337; chains: 1; bounding box: 70×42×60 Å